Protein AF-A0A6J0YPK3-F1 (afdb_monomer_lite)

Secondary structure (DSSP, 8-state):
------------HHHHHHHHHHHHHHHHHHHHHHHHHHHHHHHHHHHHHHHHHHHHHHHHHT--HHHHHHHHHHH---SS--SS--HHHHHHHHHHHHHHHTS--SHHHHTS---------S-SHHHHHHHHHHHHHHHTT-----------------------------------------------------------------

Sequence (206 aa):
MGPEKSLSLKCKPQQLVGLISQFQVIALADAVEENQANLFQSFTRLKSATHLVILLIGLWQKLSADQIAILEAAFLPLQQDTQELGWEETVDAALSHLLKTCLSKSSKEQALNFSSQLDIPKDTSRLKKHITLLCDRLAKGGRLCISTDAAAPQTMVMPGGCATIPESDLEERSIEQDSSELFTNHKHLMMETPVPEVSPLQGVTE

Foldseek 3Di:
DDDDPPPPPPCDVVNVVVVVVVVVVVVVVVVVVVVQVVQQVVVVVQLVVQLVVLVVLCVVLVADPVQSVLSCCLQPVDPHADPQADRLLSNLLSLLCQCLPFQDPDPVSVPPPSDNDGDDDPDCPSVVVSVVVVSVSSVVVTDGDDPPDPPDDPPDDDDDDDDDDDDDDDDDDDDDDDDDDDDDDDDDDDDDDDDDDDDDDDDDDD

pLDDT: mean 70.37, std 23.93, range [27.31, 96.81]

Radius of gyration: 37.25 Å; chains: 1; bounding box: 52×62×149 Å

Structure (mmCIF, N/CA/C/O backbone):
data_AF-A0A6J0YPK3-F1
#
_entry.id   AF-A0A6J0YPK3-F1
#
loop_
_atom_site.group_PDB
_atom_site.id
_atom_site.type_symbol
_atom_site.label_atom_id
_atom_site.label_alt_id
_atom_site.label_comp_id
_atom_site.label_asym_id
_atom_site.label_entity_id
_atom_site.label_seq_id
_atom_site.pdbx_PDB_ins_code
_atom_site.Cartn_x
_atom_site.Cartn_y
_atom_site.Cartn_z
_atom_site.occupancy
_atom_site.B_iso_or_equiv
_atom_site.auth_seq_id
_atom_site.auth_comp_id
_atom_site.auth_asym_id
_atom_site.auth_atom_id
_atom_site.pdbx_PDB_model_num
ATOM 1 N N . MET A 1 1 ? 34.979 7.094 -71.037 1.00 40.56 1 MET A N 1
ATOM 2 C CA . MET A 1 1 ? 35.238 5.826 -70.323 1.00 40.56 1 MET A CA 1
ATOM 3 C C . MET A 1 1 ? 35.856 6.172 -68.968 1.00 40.56 1 MET A C 1
ATOM 5 O O . MET A 1 1 ? 37.071 6.233 -68.851 1.00 40.56 1 MET A O 1
ATOM 9 N N . GLY A 1 2 ? 35.038 6.574 -67.992 1.00 46.09 2 GLY A N 1
ATOM 10 C CA . GLY A 1 2 ? 35.512 6.938 -66.649 1.00 46.09 2 GLY A CA 1
ATOM 11 C C . GLY A 1 2 ? 35.402 5.724 -65.723 1.00 46.09 2 GLY A C 1
ATOM 12 O O . GLY A 1 2 ? 34.367 5.063 -65.777 1.00 46.09 2 GLY A O 1
ATOM 13 N N . PRO A 1 3 ? 36.429 5.384 -64.925 1.00 53.97 3 PRO A N 1
ATOM 14 C CA . PRO A 1 3 ? 36.376 4.213 -64.064 1.00 53.97 3 PRO A CA 1
ATOM 15 C C . PRO A 1 3 ? 35.468 4.488 -62.863 1.00 53.97 3 PRO A C 1
ATOM 17 O O . PRO A 1 3 ? 35.703 5.410 -62.077 1.00 53.97 3 PRO A O 1
ATOM 20 N N . GLU A 1 4 ? 34.431 3.667 -62.731 1.00 47.62 4 GLU A N 1
ATOM 21 C CA . GLU A 1 4 ? 33.582 3.608 -61.551 1.00 47.62 4 GLU A CA 1
ATOM 22 C C . GLU A 1 4 ? 34.438 3.242 -60.336 1.00 47.62 4 GLU A C 1
ATOM 24 O O . GLU A 1 4 ? 35.020 2.158 -60.242 1.00 47.62 4 GLU A O 1
ATOM 29 N N . LYS A 1 5 ? 34.553 4.179 -59.393 1.00 52.16 5 LYS A N 1
ATOM 30 C CA . LYS A 1 5 ? 35.163 3.921 -58.092 1.00 52.16 5 LYS A CA 1
ATOM 31 C C . LYS A 1 5 ? 34.206 3.026 -57.314 1.00 52.16 5 LYS A C 1
ATOM 33 O O . LYS A 1 5 ? 33.271 3.508 -56.685 1.00 52.16 5 LYS A O 1
ATOM 38 N N . SER A 1 6 ? 34.448 1.721 -57.387 1.00 51.91 6 SER A N 1
ATOM 39 C CA . SER A 1 6 ? 33.784 0.721 -56.557 1.00 51.91 6 SER A CA 1
ATOM 40 C C . SER A 1 6 ? 34.053 1.042 -55.081 1.00 51.91 6 SER A C 1
ATOM 42 O O . SER A 1 6 ? 35.143 0.804 -54.555 1.00 51.91 6 SER A O 1
ATOM 44 N N . LEU A 1 7 ? 33.070 1.667 -54.427 1.00 48.25 7 LEU A N 1
ATOM 45 C CA . LEU A 1 7 ? 33.028 1.905 -52.986 1.00 48.25 7 LEU A CA 1
ATOM 46 C C . LEU A 1 7 ? 32.874 0.551 -52.290 1.00 48.25 7 LEU A C 1
ATOM 48 O O . LEU A 1 7 ? 31.779 0.108 -51.957 1.00 48.25 7 LEU A O 1
ATOM 52 N N . SER A 1 8 ? 33.999 -0.132 -52.093 1.00 49.72 8 SER A N 1
ATOM 53 C CA . SER A 1 8 ? 34.070 -1.369 -51.324 1.00 49.72 8 SER A CA 1
ATOM 54 C C . SER A 1 8 ? 33.851 -1.053 -49.839 1.00 49.72 8 SER A C 1
ATOM 56 O O . SER A 1 8 ? 34.807 -0.947 -49.071 1.00 49.72 8 SER A O 1
ATOM 58 N N . LEU A 1 9 ? 32.586 -0.925 -49.426 1.00 53.50 9 LEU A N 1
ATOM 59 C CA . LEU A 1 9 ? 32.135 -0.934 -48.030 1.00 53.50 9 LEU A CA 1
ATOM 60 C C . LEU A 1 9 ? 32.414 -2.317 -47.420 1.00 53.50 9 LEU A C 1
ATOM 62 O O . LEU A 1 9 ? 31.544 -3.168 -47.269 1.00 53.50 9 LEU A O 1
ATOM 66 N N . LYS A 1 10 ? 33.684 -2.564 -47.095 1.00 58.00 10 LYS A N 1
ATOM 67 C CA . LYS A 1 10 ? 34.138 -3.757 -46.380 1.00 58.00 10 LYS A CA 1
ATOM 68 C C . LYS A 1 10 ? 33.808 -3.561 -44.900 1.00 58.00 10 LYS A C 1
ATOM 70 O O . LYS A 1 10 ? 34.661 -3.166 -44.108 1.00 58.00 10 LYS A O 1
ATOM 75 N N . CYS A 1 11 ? 32.544 -3.774 -44.537 1.00 59.03 11 CYS A N 1
ATOM 76 C CA . CYS A 1 11 ? 32.124 -3.783 -43.141 1.00 59.03 11 CYS A CA 1
ATOM 77 C C . CYS A 1 11 ? 32.862 -4.935 -42.440 1.00 59.03 11 CYS A C 1
ATOM 79 O O . CYS A 1 11 ? 32.643 -6.107 -42.752 1.00 59.03 11 CYS A O 1
ATOM 81 N N . LYS A 1 12 ? 33.820 -4.619 -41.558 1.00 74.00 12 LYS A N 1
ATOM 82 C CA . LYS A 1 12 ? 34.524 -5.648 -40.780 1.00 74.00 12 LYS A CA 1
ATOM 83 C C . LYS A 1 12 ? 33.489 -6.347 -39.886 1.00 74.00 12 LYS A C 1
ATOM 85 O O . LYS A 1 12 ? 32.698 -5.645 -39.262 1.00 74.00 12 LYS A O 1
ATOM 90 N N . PRO A 1 13 ? 33.517 -7.683 -39.735 1.00 72.75 13 PRO A N 1
ATOM 91 C CA . PRO A 1 13 ? 32.564 -8.406 -38.882 1.00 72.75 13 PRO A CA 1
ATOM 92 C C . PRO A 1 13 ? 32.529 -7.866 -37.439 1.00 72.75 13 PRO A C 1
ATOM 94 O O . PRO A 1 13 ? 31.482 -7.851 -36.807 1.00 72.75 13 PRO A O 1
ATOM 97 N N . GLN A 1 14 ? 33.644 -7.310 -36.957 1.00 66.81 14 GLN A N 1
ATOM 98 C CA . GLN A 1 14 ? 33.749 -6.618 -35.666 1.00 66.81 14 GLN A CA 1
ATOM 99 C C . GLN A 1 14 ? 32.883 -5.343 -35.579 1.00 66.81 14 GLN A C 1
ATOM 101 O O . GLN A 1 14 ? 32.331 -5.055 -34.522 1.00 66.81 14 GLN A O 1
ATOM 106 N N . GLN A 1 15 ? 32.724 -4.591 -36.676 1.00 71.38 15 GLN A N 1
ATOM 107 C CA . GLN A 1 15 ? 31.847 -3.414 -36.722 1.00 71.38 15 GLN A CA 1
ATOM 108 C C . GLN A 1 15 ? 30.368 -3.798 -36.782 1.00 71.38 15 GLN A C 1
ATOM 110 O O . GLN A 1 15 ? 29.547 -3.119 -36.173 1.00 71.38 15 GLN A O 1
ATOM 115 N N . LEU A 1 16 ? 30.035 -4.908 -37.448 1.00 76.25 16 LEU A N 1
ATOM 116 C CA . LEU A 1 16 ? 28.672 -5.436 -37.466 1.00 76.25 16 LEU A CA 1
ATOM 117 C C . LEU A 1 16 ? 28.241 -5.916 -36.070 1.00 76.25 16 LEU A C 1
ATOM 119 O O . LEU A 1 16 ? 27.155 -5.572 -35.621 1.00 76.25 16 LEU A O 1
ATOM 123 N N . VAL A 1 17 ? 29.114 -6.632 -35.350 1.00 77.25 17 VAL A N 1
ATOM 124 C CA . VAL A 1 17 ? 28.865 -7.042 -33.953 1.00 77.25 17 VAL A CA 1
ATOM 125 C C . VAL A 1 17 ? 28.727 -5.826 -33.030 1.00 77.25 17 VAL A C 1
ATOM 127 O O . VAL A 1 17 ? 27.838 -5.802 -32.184 1.00 77.25 17 VAL A O 1
ATOM 130 N N . GLY A 1 18 ? 29.554 -4.792 -33.219 1.00 80.25 18 GLY A N 1
ATOM 131 C CA . GLY A 1 18 ? 29.440 -3.535 -32.475 1.00 80.25 18 GLY A CA 1
ATOM 132 C C . GLY A 1 18 ? 28.111 -2.809 -32.714 1.00 80.25 18 GLY A C 1
ATOM 133 O O . GLY A 1 18 ? 27.485 -2.366 -31.758 1.00 80.25 18 GLY A O 1
ATOM 134 N N . LEU A 1 19 ? 27.650 -2.735 -33.966 1.00 80.94 19 LEU A N 1
ATOM 135 C CA . LEU A 1 19 ? 26.352 -2.149 -34.323 1.00 80.94 19 LEU A CA 1
ATOM 136 C C . LEU A 1 19 ? 25.180 -2.955 -33.753 1.00 80.94 19 LEU A C 1
ATOM 138 O O . LEU A 1 19 ? 24.277 -2.373 -33.162 1.00 80.94 19 LEU A O 1
ATOM 142 N N . ILE A 1 20 ? 25.207 -4.286 -33.873 1.00 83.31 20 ILE A N 1
ATOM 143 C CA . ILE A 1 20 ? 24.166 -5.161 -33.308 1.00 83.31 20 ILE A CA 1
ATOM 144 C C . ILE A 1 20 ? 24.089 -4.993 -31.783 1.00 83.31 20 ILE A C 1
ATOM 146 O O . ILE A 1 20 ? 22.994 -4.869 -31.241 1.00 83.31 20 ILE A O 1
ATOM 150 N N . SER A 1 21 ? 25.237 -4.928 -31.102 1.00 86.62 21 SER A N 1
ATOM 151 C CA . SER A 1 21 ? 25.300 -4.681 -29.656 1.00 86.62 21 SER A CA 1
ATOM 152 C C . SER A 1 21 ? 24.705 -3.318 -29.275 1.00 86.62 21 SER A C 1
ATOM 154 O O . SER A 1 21 ? 23.918 -3.231 -28.336 1.00 86.62 21 SER A O 1
ATOM 156 N N . GLN A 1 22 ? 24.982 -2.260 -30.045 1.00 88.38 22 GLN A N 1
ATOM 157 C CA . GLN A 1 22 ? 24.389 -0.937 -29.806 1.00 88.38 22 GLN A CA 1
ATOM 158 C C . GLN A 1 22 ? 22.863 -0.949 -29.933 1.00 88.38 22 GLN A C 1
ATOM 160 O O . GLN A 1 22 ? 22.182 -0.424 -29.056 1.00 88.38 22 GLN A O 1
ATOM 165 N N . PHE A 1 23 ? 22.313 -1.587 -30.971 1.00 93.12 23 PHE A N 1
ATOM 166 C CA . PHE A 1 23 ? 20.859 -1.700 -31.122 1.00 93.12 23 PHE A CA 1
ATOM 167 C C . PHE A 1 23 ? 20.210 -2.503 -29.987 1.00 93.12 23 PHE A C 1
ATOM 169 O O . PHE A 1 23 ? 19.115 -2.153 -29.560 1.00 93.12 23 PHE A O 1
ATOM 176 N N . GLN A 1 24 ? 20.879 -3.537 -29.464 1.00 92.00 24 GLN A N 1
ATOM 177 C CA . GLN A 1 24 ? 20.390 -4.282 -28.297 1.00 92.00 24 GLN A CA 1
ATOM 178 C C . GLN A 1 24 ? 20.350 -3.419 -27.033 1.00 92.00 24 GLN A C 1
ATOM 180 O O . GLN A 1 24 ? 19.377 -3.482 -26.286 1.00 92.00 24 GLN A O 1
ATOM 185 N N . VAL A 1 25 ? 21.380 -2.600 -26.801 1.00 93.31 25 VAL A N 1
ATOM 186 C CA . VAL A 1 25 ? 21.425 -1.684 -25.651 1.00 93.31 25 VAL A CA 1
ATOM 187 C C . VAL A 1 25 ? 20.348 -0.605 -25.761 1.00 93.31 25 VAL A C 1
ATOM 189 O O . VAL A 1 25 ? 19.687 -0.327 -24.767 1.00 93.31 25 VAL A O 1
ATOM 192 N N . ILE A 1 26 ? 20.130 -0.041 -26.954 1.00 94.12 26 ILE A N 1
ATOM 193 C CA . ILE A 1 26 ? 19.066 0.949 -27.193 1.00 94.12 26 ILE A CA 1
ATOM 194 C C . ILE A 1 26 ? 17.692 0.324 -26.938 1.00 94.12 26 ILE A C 1
ATOM 196 O O . ILE A 1 26 ? 16.926 0.850 -26.142 1.00 94.12 26 ILE A O 1
ATOM 200 N N . ALA A 1 27 ? 17.417 -0.843 -27.526 1.00 94.50 27 ALA A N 1
ATOM 201 C CA . ALA A 1 27 ? 16.141 -1.527 -27.330 1.00 94.50 27 ALA A CA 1
ATOM 202 C C . ALA A 1 27 ? 15.883 -1.877 -25.853 1.00 94.50 27 ALA A C 1
ATOM 204 O O . ALA A 1 27 ? 14.748 -1.814 -25.388 1.00 94.50 27 ALA A O 1
ATOM 205 N N . LEU A 1 28 ? 16.931 -2.236 -25.103 1.00 94.88 28 LEU A N 1
ATOM 206 C CA . LEU A 1 28 ? 16.818 -2.476 -23.667 1.00 94.88 28 LEU A CA 1
ATOM 207 C C . LEU A 1 28 ? 16.560 -1.179 -22.887 1.00 94.88 28 LEU A C 1
ATOM 209 O O . LEU A 1 28 ? 15.769 -1.199 -21.949 1.00 94.88 28 LEU A O 1
ATOM 213 N N . ALA A 1 29 ? 17.203 -0.072 -23.262 1.00 94.94 29 ALA A N 1
ATOM 214 C CA . ALA A 1 29 ? 16.980 1.229 -22.636 1.00 94.94 29 ALA A CA 1
ATOM 215 C C . ALA A 1 29 ? 15.532 1.704 -22.833 1.00 94.94 29 ALA A C 1
ATOM 217 O O . ALA A 1 29 ? 14.884 2.057 -21.849 1.00 94.94 29 ALA A O 1
ATOM 218 N N . ASP A 1 30 ? 15.004 1.602 -24.056 1.00 95.88 30 ASP A N 1
ATOM 219 C CA . ASP A 1 30 ? 13.610 1.940 -24.372 1.00 95.88 30 ASP A CA 1
ATOM 220 C C . ASP A 1 30 ? 12.634 1.071 -23.554 1.00 95.88 30 ASP A C 1
ATOM 222 O O . ASP A 1 30 ? 11.674 1.568 -22.964 1.00 95.88 30 ASP A O 1
ATOM 226 N N . ALA A 1 31 ? 12.912 -0.234 -23.447 1.00 95.69 31 ALA A N 1
ATOM 227 C CA . ALA A 1 31 ? 12.090 -1.153 -22.660 1.00 95.69 31 ALA A CA 1
ATOM 228 C C . ALA A 1 31 ? 12.114 -0.839 -21.152 1.00 95.69 31 ALA A C 1
ATOM 230 O O . ALA A 1 31 ? 11.102 -1.005 -20.467 1.00 95.69 31 ALA A O 1
ATOM 231 N N . VAL A 1 32 ? 13.256 -0.397 -20.612 1.00 93.69 32 VAL A N 1
ATOM 232 C CA . VAL A 1 32 ? 13.366 0.032 -19.208 1.00 93.69 32 VAL A CA 1
ATOM 233 C C . VAL A 1 32 ? 12.579 1.318 -18.975 1.00 93.69 32 VAL A C 1
ATOM 235 O O . VAL A 1 32 ? 11.866 1.405 -17.976 1.00 93.69 32 VAL A O 1
ATOM 238 N N . GLU A 1 33 ? 12.661 2.288 -19.886 1.00 94.19 33 GLU A N 1
ATOM 239 C CA . GLU A 1 33 ? 11.907 3.541 -19.792 1.00 94.19 33 GLU A CA 1
ATOM 240 C C . GLU A 1 33 ? 10.391 3.288 -19.820 1.00 94.19 33 GLU A C 1
ATOM 242 O O . GLU A 1 33 ? 9.661 3.776 -18.952 1.00 94.19 33 GLU A O 1
ATOM 247 N N . GLU A 1 34 ? 9.917 2.445 -20.741 1.00 95.62 34 GLU A N 1
ATOM 248 C CA . GLU A 1 34 ? 8.507 2.048 -20.801 1.00 95.62 34 GLU A CA 1
ATOM 249 C C . GLU A 1 34 ? 8.064 1.335 -19.513 1.00 95.62 34 GLU A C 1
ATOM 251 O O . GLU A 1 34 ? 6.987 1.609 -18.973 1.00 95.62 34 GLU A O 1
ATOM 256 N N . ASN A 1 35 ? 8.899 0.442 -18.971 1.00 93.50 35 ASN A N 1
ATOM 257 C CA . ASN A 1 35 ? 8.600 -0.246 -17.718 1.00 93.50 35 ASN A CA 1
ATOM 258 C C . ASN A 1 35 ? 8.495 0.736 -16.541 1.00 93.50 35 ASN A C 1
ATOM 260 O O . ASN A 1 35 ? 7.534 0.664 -15.775 1.00 93.50 35 ASN A O 1
ATOM 264 N N . GLN A 1 36 ? 9.421 1.691 -16.432 1.00 91.44 36 GLN A N 1
ATOM 265 C CA . GLN A 1 36 ? 9.386 2.718 -15.390 1.00 91.44 36 GLN A CA 1
ATOM 266 C C . GLN A 1 36 ? 8.128 3.589 -15.487 1.00 91.44 36 GLN A C 1
ATOM 268 O O . GLN A 1 36 ? 7.492 3.864 -14.466 1.00 91.44 36 GLN A O 1
ATOM 273 N N . ALA A 1 37 ? 7.717 3.970 -16.700 1.00 92.12 37 ALA A N 1
ATOM 274 C CA . ALA A 1 37 ? 6.478 4.713 -16.914 1.00 92.12 37 ALA A CA 1
ATOM 275 C C . ALA A 1 37 ? 5.241 3.906 -16.472 1.00 92.12 37 ALA A C 1
ATOM 277 O O . ALA A 1 37 ? 4.367 4.422 -15.766 1.00 92.12 37 ALA A O 1
ATOM 278 N N . ASN A 1 38 ? 5.192 2.617 -16.822 1.00 93.75 38 ASN A N 1
ATOM 279 C CA . ASN A 1 38 ? 4.119 1.707 -16.417 1.00 93.75 38 ASN A CA 1
ATOM 280 C C . ASN A 1 38 ? 4.079 1.486 -14.896 1.00 93.75 38 ASN A C 1
ATOM 282 O O . ASN A 1 38 ? 2.994 1.444 -14.302 1.00 93.75 38 ASN A O 1
ATOM 286 N N . LEU A 1 39 ? 5.244 1.383 -14.251 1.00 90.75 39 LEU A N 1
ATOM 287 C CA . LEU A 1 39 ? 5.369 1.266 -12.800 1.00 90.75 39 LEU A CA 1
ATOM 288 C C . LEU A 1 39 ? 4.831 2.526 -12.119 1.00 90.75 39 LEU A C 1
ATOM 290 O O . LEU A 1 39 ? 3.962 2.426 -11.255 1.00 90.75 39 LEU A O 1
ATOM 294 N N . PHE A 1 40 ? 5.242 3.715 -12.567 1.00 90.75 40 PHE A N 1
ATOM 295 C CA . PHE A 1 40 ? 4.753 4.986 -12.027 1.00 90.75 40 PHE A CA 1
ATOM 296 C C . PHE A 1 40 ? 3.228 5.137 -12.155 1.00 90.75 40 PHE A C 1
ATOM 298 O O . PHE A 1 40 ? 2.537 5.543 -11.210 1.00 90.75 40 PHE A O 1
ATOM 305 N N . GLN A 1 41 ? 2.670 4.762 -13.310 1.00 93.94 41 GLN A N 1
ATOM 306 C CA . GLN A 1 41 ? 1.224 4.776 -13.516 1.00 93.94 41 GLN A CA 1
ATOM 307 C C . GLN A 1 41 ? 0.511 3.798 -12.570 1.00 93.94 41 GLN A C 1
ATOM 309 O O . GLN A 1 41 ? -0.520 4.140 -11.981 1.00 93.94 41 GLN A O 1
ATOM 314 N N . SER A 1 42 ? 1.055 2.591 -12.410 1.00 93.44 42 SER A N 1
ATOM 315 C CA . SER A 1 42 ? 0.507 1.566 -11.516 1.00 93.44 42 SER A CA 1
ATOM 316 C C . SER A 1 42 ? 0.558 2.014 -10.057 1.00 93.44 42 SER A C 1
ATOM 318 O O . SER A 1 42 ? -0.440 1.901 -9.346 1.00 93.44 42 SER A O 1
ATOM 320 N N . PHE A 1 43 ? 1.663 2.626 -9.637 1.00 91.25 43 PHE A N 1
ATOM 321 C CA . PHE A 1 43 ? 1.847 3.177 -8.301 1.00 91.25 43 PHE A CA 1
ATOM 322 C C . PHE A 1 43 ? 0.850 4.307 -7.998 1.00 91.25 43 PHE A C 1
ATOM 324 O O . PHE A 1 43 ? 0.240 4.345 -6.931 1.00 91.25 43 PHE A O 1
ATOM 331 N N . THR A 1 44 ? 0.588 5.196 -8.960 1.00 92.31 44 THR A N 1
ATOM 332 C CA . THR A 1 44 ? -0.411 6.271 -8.800 1.00 92.31 44 THR A CA 1
ATOM 333 C C . THR A 1 44 ? -1.827 5.711 -8.600 1.00 92.31 44 THR A C 1
ATOM 335 O O . THR A 1 44 ? -2.602 6.197 -7.766 1.00 92.31 44 THR A O 1
ATOM 338 N N . ARG A 1 45 ? -2.170 4.641 -9.330 1.00 95.00 45 ARG A N 1
ATOM 339 C CA . ARG A 1 45 ? -3.443 3.924 -9.150 1.00 95.00 45 ARG A CA 1
ATOM 340 C C . ARG A 1 45 ? -3.502 3.234 -7.789 1.00 95.00 45 ARG A C 1
ATOM 342 O O . ARG A 1 45 ? -4.523 3.335 -7.111 1.00 95.00 45 ARG A O 1
ATOM 349 N N . LEU A 1 46 ? -2.411 2.588 -7.378 1.00 94.06 46 LEU A N 1
ATOM 350 C CA . LEU A 1 46 ? -2.284 1.945 -6.074 1.00 94.06 46 LEU A CA 1
ATOM 351 C C . LEU A 1 46 ? -2.478 2.952 -4.939 1.00 94.06 46 LEU A C 1
ATOM 353 O O . LEU A 1 46 ? -3.284 2.702 -4.051 1.00 94.06 46 LEU A O 1
ATOM 357 N N . LYS A 1 47 ? -1.838 4.123 -5.004 1.00 93.31 47 LYS A N 1
ATOM 358 C CA . LYS A 1 47 ? -2.043 5.205 -4.032 1.00 93.31 47 LYS A CA 1
ATOM 359 C C . LYS A 1 47 ? -3.501 5.600 -3.893 1.00 93.31 47 LYS A C 1
ATOM 361 O O . LYS A 1 47 ? -4.021 5.663 -2.783 1.00 93.31 47 LYS A O 1
ATOM 366 N N . SER A 1 48 ? -4.163 5.837 -5.020 1.00 95.19 48 SER A N 1
ATOM 367 C CA . SER A 1 48 ? -5.571 6.237 -5.040 1.00 95.19 48 SER A CA 1
ATOM 368 C C . SER A 1 48 ? -6.466 5.160 -4.416 1.00 95.19 48 SER A C 1
ATOM 370 O O . SER A 1 48 ? -7.342 5.465 -3.607 1.00 95.19 48 SER A O 1
ATOM 372 N N . ALA A 1 49 ? -6.207 3.887 -4.734 1.00 95.88 49 ALA A N 1
ATOM 373 C CA . ALA A 1 49 ? -6.905 2.757 -4.128 1.00 95.88 49 ALA A CA 1
ATOM 374 C C . ALA A 1 49 ? -6.644 2.663 -2.615 1.00 95.88 49 ALA A C 1
ATOM 376 O O . ALA A 1 49 ? -7.574 2.463 -1.838 1.00 95.88 49 ALA A O 1
ATOM 377 N N . THR A 1 50 ? -5.400 2.857 -2.184 1.00 95.19 50 THR A N 1
ATOM 378 C CA . THR A 1 50 ? -5.004 2.805 -0.774 1.00 95.19 50 THR A CA 1
ATOM 379 C C . THR A 1 50 ? -5.627 3.942 0.039 1.00 95.19 50 THR A C 1
ATOM 381 O O . THR A 1 50 ? -6.149 3.680 1.119 1.00 95.19 50 THR A O 1
ATOM 384 N N . HIS A 1 51 ? -5.685 5.170 -0.490 1.00 95.38 51 HIS A N 1
ATOM 385 C CA . HIS A 1 51 ? -6.435 6.271 0.132 1.00 95.38 51 HIS A CA 1
ATOM 386 C C . HIS A 1 51 ? -7.908 5.909 0.345 1.00 95.38 51 HIS A C 1
ATOM 388 O O . HIS A 1 51 ? -8.456 6.132 1.425 1.00 95.38 51 HIS A O 1
ATOM 394 N N . LEU A 1 52 ? -8.547 5.304 -0.663 1.00 96.81 52 LEU A N 1
ATOM 395 C CA . LEU A 1 52 ? -9.928 4.848 -0.538 1.00 96.81 52 LEU A CA 1
ATOM 396 C C . LEU A 1 52 ? -10.066 3.772 0.549 1.00 96.81 52 LEU A C 1
ATOM 398 O O . LEU A 1 52 ? -10.985 3.841 1.360 1.00 96.81 52 LEU A O 1
ATOM 402 N N . VAL A 1 53 ? -9.153 2.802 0.606 1.00 95.19 53 VAL A N 1
ATOM 403 C CA . VAL A 1 53 ? -9.158 1.754 1.640 1.00 95.19 53 VAL A CA 1
ATOM 404 C C . VAL A 1 53 ? -8.999 2.348 3.041 1.00 95.19 53 VAL A C 1
ATOM 406 O O . VAL A 1 53 ? -9.752 1.976 3.939 1.00 95.19 53 VAL A O 1
ATOM 409 N N . ILE A 1 54 ? -8.081 3.298 3.232 1.00 95.19 54 ILE A N 1
ATOM 410 C CA . ILE A 1 54 ? -7.887 4.004 4.507 1.00 95.19 54 ILE A CA 1
ATOM 411 C C . ILE A 1 54 ? -9.173 4.715 4.929 1.00 95.19 54 ILE A C 1
ATOM 413 O O . ILE A 1 54 ? -9.613 4.563 6.069 1.00 95.19 54 ILE A O 1
ATOM 417 N N . LEU A 1 55 ? -9.817 5.427 4.000 1.00 95.44 55 LEU A N 1
ATOM 418 C CA . LEU A 1 55 ? -11.080 6.110 4.260 1.00 95.44 55 LEU A CA 1
ATOM 419 C C . LEU A 1 55 ? -12.181 5.120 4.667 1.00 95.44 55 LEU A C 1
ATOM 421 O O . LEU A 1 55 ? -12.884 5.346 5.652 1.00 95.44 55 LEU A O 1
ATOM 425 N N . LEU A 1 56 ? -12.309 3.998 3.954 1.00 95.94 56 LEU A N 1
ATOM 426 C CA . LEU A 1 56 ? -13.287 2.955 4.273 1.00 95.94 56 LEU A CA 1
ATOM 427 C C . LEU A 1 56 ? -13.040 2.342 5.658 1.00 95.94 56 LEU A C 1
ATOM 429 O O . LEU A 1 56 ? -13.991 2.158 6.416 1.00 95.94 56 LEU A O 1
ATOM 433 N N . ILE A 1 57 ? -11.782 2.072 6.020 1.00 94.06 57 ILE A N 1
ATOM 434 C CA . ILE A 1 57 ? -11.415 1.582 7.358 1.00 94.06 57 ILE A CA 1
ATOM 435 C C . ILE A 1 57 ? -11.749 2.634 8.424 1.00 94.06 57 ILE A C 1
ATOM 437 O O . ILE A 1 57 ? -12.322 2.291 9.461 1.00 94.06 57 ILE A O 1
ATOM 441 N N . GLY A 1 58 ? -11.444 3.907 8.157 1.00 93.25 58 GLY A N 1
ATOM 442 C CA . GLY A 1 58 ? -11.747 5.029 9.043 1.00 93.25 58 GLY A CA 1
ATOM 443 C C . GLY A 1 58 ? -13.237 5.139 9.357 1.00 93.25 58 GLY A C 1
ATOM 444 O O . GLY A 1 58 ? -13.617 5.239 10.524 1.00 93.25 58 GLY A O 1
ATOM 445 N N . LEU A 1 59 ? -14.087 5.028 8.335 1.00 93.94 59 LEU A N 1
ATOM 446 C CA . LEU A 1 59 ? -15.544 5.042 8.488 1.00 93.94 59 LEU A CA 1
ATOM 447 C C . LEU A 1 59 ? -16.072 3.780 9.180 1.00 93.94 59 LEU A C 1
ATOM 449 O O . LEU A 1 59 ? -16.943 3.870 10.045 1.00 93.94 59 LEU A O 1
ATOM 453 N N . TRP A 1 60 ? -15.537 2.609 8.830 1.00 93.12 60 TRP A N 1
ATOM 454 C CA . TRP A 1 60 ? -15.959 1.328 9.395 1.00 93.12 60 TRP A CA 1
ATOM 455 C C . TRP A 1 60 ? -15.674 1.226 10.899 1.00 93.12 60 TRP A C 1
ATOM 457 O O . TRP A 1 60 ? -16.517 0.741 11.653 1.00 93.12 60 TRP A O 1
ATOM 467 N N . GLN A 1 61 ? -14.516 1.719 11.343 1.00 92.19 61 GLN A N 1
ATOM 468 C CA . GLN A 1 61 ? -14.071 1.639 12.740 1.00 92.19 61 GLN A CA 1
ATOM 469 C C . GLN A 1 61 ? -14.311 2.924 13.543 1.00 92.19 61 GLN A C 1
ATOM 471 O O . GLN A 1 61 ? -14.032 2.948 14.741 1.00 92.19 61 GLN A O 1
ATOM 476 N N . LYS A 1 62 ? -14.844 3.978 12.906 1.00 92.75 62 LYS A N 1
ATOM 477 C CA . LYS A 1 62 ? -15.015 5.322 13.486 1.00 92.75 62 LYS A CA 1
ATOM 478 C C . LYS A 1 62 ? -13.701 5.868 14.064 1.00 92.75 62 LYS A C 1
ATOM 480 O O . LYS A 1 62 ? -13.652 6.292 15.218 1.00 92.75 62 LYS A O 1
ATOM 485 N N . LEU A 1 63 ? -12.632 5.804 13.268 1.00 91.25 63 LEU A N 1
ATOM 486 C CA . LEU A 1 63 ? -11.305 6.280 13.668 1.00 91.25 63 LEU A CA 1
ATOM 487 C C . LEU A 1 63 ? -11.281 7.809 13.809 1.00 91.25 63 LEU A C 1
ATOM 489 O O . LEU A 1 63 ? -11.959 8.519 13.064 1.00 91.25 63 LEU A O 1
ATOM 493 N N . SER A 1 64 ? -10.484 8.314 14.754 1.00 92.50 64 SER A N 1
ATOM 494 C CA . SER A 1 64 ? -10.209 9.753 14.867 1.00 92.50 64 SER A CA 1
ATOM 495 C C . SER A 1 64 ? -9.258 10.228 13.764 1.00 92.50 64 SER A C 1
ATOM 497 O O . SER A 1 64 ? -8.578 9.420 13.129 1.00 92.50 64 SER A O 1
ATOM 499 N N . ALA A 1 65 ? -9.165 11.546 13.567 1.00 92.50 65 ALA A N 1
ATOM 500 C CA . ALA A 1 65 ? -8.227 12.141 12.613 1.00 92.50 65 ALA A CA 1
ATOM 501 C C . ALA A 1 65 ? -6.775 11.691 12.869 1.00 92.50 65 ALA A C 1
ATOM 503 O O . ALA A 1 65 ? -6.087 11.303 11.930 1.00 92.50 65 ALA A O 1
ATOM 504 N N . ASP A 1 66 ? -6.349 11.627 14.135 1.00 92.44 66 ASP A N 1
ATOM 505 C CA . ASP A 1 66 ? -5.001 11.169 14.504 1.00 92.44 66 ASP A CA 1
ATOM 506 C C . ASP A 1 66 ? -4.763 9.699 14.131 1.00 92.44 66 ASP A C 1
ATOM 508 O O . ASP A 1 66 ? -3.693 9.324 13.659 1.00 92.44 66 ASP A O 1
ATOM 512 N N . GLN A 1 67 ? -5.775 8.845 14.303 1.00 92.00 67 GLN A N 1
ATOM 513 C CA . GLN A 1 67 ? -5.685 7.429 13.940 1.00 92.00 67 GLN A CA 1
ATOM 514 C C . GLN A 1 67 ? -5.655 7.223 12.428 1.00 92.00 67 GLN A C 1
ATOM 516 O O . GLN A 1 67 ? -4.943 6.340 11.948 1.00 92.00 67 GLN A O 1
ATOM 521 N N . ILE A 1 68 ? -6.404 8.040 11.684 1.00 93.38 68 ILE A N 1
ATOM 522 C CA . ILE A 1 68 ? -6.339 8.067 10.222 1.00 93.38 68 ILE A CA 1
ATOM 523 C C . ILE A 1 68 ? -4.948 8.525 9.778 1.00 93.38 68 ILE A C 1
ATOM 525 O O . ILE A 1 68 ? -4.360 7.859 8.935 1.00 93.38 68 ILE A O 1
ATOM 529 N N . ALA A 1 69 ? -4.372 9.557 10.402 1.00 93.56 69 ALA A N 1
ATOM 530 C CA . ALA A 1 69 ? -3.021 10.027 10.091 1.00 93.56 69 ALA A CA 1
ATOM 531 C C . ALA A 1 69 ? -1.948 8.945 10.326 1.00 93.56 69 ALA A C 1
ATOM 533 O O . ALA A 1 69 ? -1.040 8.789 9.513 1.00 93.56 69 ALA A O 1
ATOM 534 N N . ILE A 1 70 ? -2.074 8.140 11.391 1.00 93.44 70 ILE A N 1
ATOM 535 C CA . ILE A 1 70 ? -1.195 6.978 11.623 1.00 93.44 70 ILE A CA 1
ATOM 536 C C . ILE A 1 70 ? -1.334 5.950 10.491 1.00 93.44 70 ILE A C 1
ATOM 538 O O . ILE A 1 70 ? -0.336 5.398 10.025 1.00 93.44 70 ILE A O 1
ATOM 542 N N . LEU A 1 71 ? -2.566 5.679 10.050 1.00 93.38 71 LEU A N 1
ATOM 543 C CA . LEU A 1 71 ? -2.831 4.729 8.972 1.00 93.38 71 LEU A CA 1
ATOM 544 C C . LEU A 1 71 ? -2.286 5.245 7.633 1.00 93.38 71 LEU A C 1
ATOM 546 O O . LEU A 1 71 ? -1.639 4.493 6.911 1.00 93.38 71 LEU A O 1
ATOM 550 N N . GLU A 1 72 ? -2.481 6.527 7.328 1.00 94.25 72 GLU A N 1
ATOM 551 C CA . GLU A 1 72 ? -1.918 7.182 6.145 1.00 94.25 72 GLU A CA 1
ATOM 552 C C . GLU A 1 72 ? -0.393 7.129 6.148 1.00 94.25 72 GLU A C 1
ATOM 554 O O . GLU A 1 72 ? 0.193 6.688 5.163 1.00 94.25 72 GLU A O 1
ATOM 559 N N . ALA A 1 73 ? 0.251 7.460 7.269 1.00 93.06 73 ALA A N 1
ATOM 560 C CA . ALA A 1 73 ? 1.703 7.373 7.396 1.00 93.06 73 ALA A CA 1
ATOM 561 C C . ALA A 1 73 ? 2.232 5.941 7.188 1.00 93.06 73 ALA A C 1
ATOM 563 O O . ALA A 1 73 ? 3.316 5.758 6.637 1.00 93.06 73 ALA A O 1
ATOM 564 N N . ALA A 1 74 ? 1.470 4.920 7.596 1.00 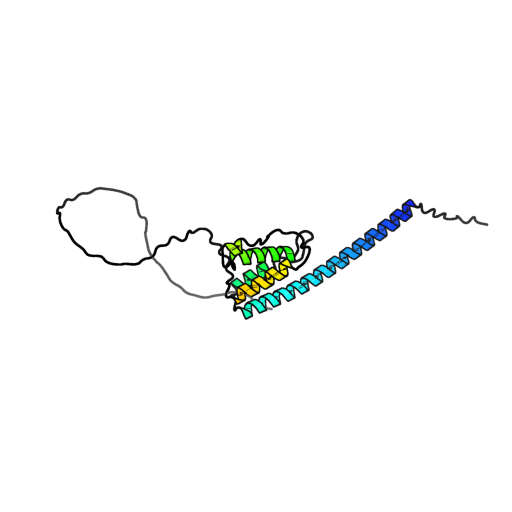93.44 74 ALA A N 1
ATOM 565 C CA . ALA A 1 74 ? 1.866 3.522 7.439 1.00 93.44 74 ALA A CA 1
ATOM 566 C C . ALA A 1 74 ? 1.633 2.965 6.026 1.00 93.44 74 ALA A C 1
ATOM 568 O O . ALA A 1 74 ? 2.426 2.154 5.559 1.00 93.44 74 ALA A O 1
ATOM 569 N N . PHE A 1 75 ? 0.554 3.365 5.351 1.00 92.81 75 PHE A N 1
ATOM 570 C CA . PHE A 1 75 ? 0.158 2.832 4.041 1.00 92.81 75 PHE A CA 1
ATOM 571 C C . PHE A 1 75 ? 0.626 3.681 2.853 1.00 92.81 75 PHE A C 1
ATOM 573 O O . PHE A 1 75 ? 0.648 3.192 1.721 1.00 92.81 75 PHE A O 1
ATOM 580 N N . LEU A 1 76 ? 0.981 4.946 3.076 1.00 91.50 76 LEU A N 1
ATOM 581 C CA . LEU A 1 76 ? 1.425 5.883 2.042 1.00 91.50 76 LEU A CA 1
ATOM 582 C C . LEU A 1 76 ? 2.768 6.550 2.409 1.00 91.50 76 LEU A C 1
ATOM 584 O O . LEU A 1 76 ? 2.873 7.775 2.360 1.00 91.50 76 LEU A O 1
ATOM 588 N N . PRO A 1 77 ? 3.815 5.774 2.751 1.00 84.69 77 PRO A N 1
ATOM 589 C CA . PRO A 1 77 ? 5.075 6.333 3.241 1.00 84.69 77 PRO A CA 1
ATOM 590 C C . PRO A 1 77 ? 5.920 7.011 2.150 1.00 84.69 77 PRO A C 1
ATOM 592 O O . PRO A 1 77 ? 6.745 7.869 2.450 1.00 84.69 77 PRO A O 1
ATOM 595 N N . LEU A 1 78 ? 5.743 6.620 0.883 1.00 81.62 78 LEU A N 1
ATOM 596 C CA . LEU A 1 78 ? 6.606 7.026 -0.227 1.00 81.62 78 LEU A CA 1
ATOM 597 C C . LEU A 1 78 ? 5.844 7.816 -1.287 1.00 81.62 78 LEU A C 1
ATOM 599 O O . LEU A 1 78 ? 4.665 7.561 -1.564 1.00 81.62 78 LEU A O 1
ATOM 603 N N . GLN A 1 79 ? 6.537 8.762 -1.932 1.00 78.25 79 GLN A N 1
ATOM 604 C CA . GLN A 1 79 ? 5.955 9.512 -3.044 1.00 78.25 79 GLN A CA 1
ATOM 605 C C . GLN A 1 79 ? 5.972 8.733 -4.365 1.00 78.25 79 GLN A C 1
ATOM 607 O O . GLN A 1 79 ? 5.026 8.883 -5.136 1.00 78.25 79 GLN A O 1
ATOM 612 N N . GLN A 1 80 ? 6.986 7.889 -4.562 1.00 77.94 80 GLN A N 1
ATOM 613 C CA . GLN A 1 80 ? 7.211 6.990 -5.695 1.00 77.94 80 GLN A CA 1
ATOM 614 C C . GLN A 1 80 ? 8.163 5.867 -5.241 1.00 77.94 80 GLN A C 1
ATOM 616 O O . GLN A 1 80 ? 8.943 6.086 -4.310 1.00 77.94 80 GLN A O 1
ATOM 621 N N . ASP A 1 81 ? 8.121 4.703 -5.893 1.00 83.56 81 ASP A N 1
ATOM 622 C CA . ASP A 1 81 ? 9.113 3.644 -5.682 1.00 83.56 81 ASP A CA 1
ATOM 623 C C . ASP A 1 81 ? 10.503 4.076 -6.164 1.00 83.56 81 ASP A C 1
ATOM 625 O O . ASP A 1 81 ? 10.664 4.693 -7.223 1.00 83.56 81 ASP A O 1
ATOM 629 N N . THR A 1 82 ? 11.517 3.738 -5.372 1.00 82.00 82 THR A N 1
ATOM 630 C CA . THR A 1 82 ? 12.927 3.910 -5.732 1.00 82.00 82 THR A CA 1
ATOM 631 C C . THR A 1 82 ? 13.527 2.566 -6.132 1.00 82.00 82 THR A C 1
ATOM 633 O O . THR A 1 82 ? 12.941 1.518 -5.882 1.00 82.00 82 THR A O 1
ATOM 636 N N . GLN A 1 83 ? 14.712 2.579 -6.744 1.00 77.94 83 GLN A N 1
ATOM 637 C CA . GLN A 1 83 ? 15.390 1.344 -7.153 1.00 77.94 83 GLN A CA 1
ATOM 638 C C . GLN A 1 83 ? 15.733 0.422 -5.966 1.00 77.94 83 GLN A C 1
ATOM 640 O O . GLN A 1 83 ? 15.779 -0.792 -6.136 1.00 77.94 83 GLN A O 1
ATOM 645 N N . GLU A 1 84 ? 15.964 0.999 -4.784 1.00 78.62 84 GLU A N 1
ATOM 646 C CA . GLU A 1 84 ? 16.410 0.276 -3.584 1.00 78.62 84 GLU A CA 1
ATOM 647 C C . GLU A 1 84 ? 15.276 0.002 -2.587 1.00 78.62 84 GLU A C 1
ATOM 649 O O . GLU A 1 84 ? 15.393 -0.893 -1.757 1.00 78.62 84 GLU A O 1
ATOM 654 N N . LEU A 1 85 ? 14.204 0.801 -2.629 1.00 81.75 85 LEU A N 1
ATOM 655 C CA . LEU A 1 85 ? 13.090 0.716 -1.689 1.00 81.75 85 LEU A CA 1
ATOM 656 C C . LEU A 1 85 ? 11.769 1.050 -2.384 1.00 81.75 85 LEU A C 1
ATOM 658 O O . LEU A 1 85 ? 11.598 2.147 -2.934 1.00 81.75 85 LEU A O 1
ATOM 662 N N . GLY A 1 86 ? 10.835 0.115 -2.306 1.00 87.56 86 GLY A N 1
ATOM 663 C CA . GLY A 1 86 ? 9.480 0.206 -2.812 1.00 87.56 86 GLY A CA 1
ATOM 664 C C . GLY A 1 86 ? 8.421 0.312 -1.716 1.00 87.56 86 GLY A C 1
ATOM 665 O O . GLY A 1 86 ? 8.666 0.279 -0.499 1.00 87.56 86 GLY A O 1
ATOM 666 N N . TRP A 1 87 ? 7.188 0.462 -2.182 1.00 91.38 87 TRP A N 1
ATOM 667 C CA . TRP A 1 87 ? 5.996 0.565 -1.358 1.00 91.38 87 TRP A CA 1
ATOM 668 C C . TRP A 1 87 ? 5.793 -0.654 -0.462 1.00 91.38 87 TRP A C 1
ATOM 670 O O . TRP A 1 87 ? 5.535 -0.500 0.732 1.00 91.38 87 TRP A O 1
ATOM 680 N N . GLU A 1 88 ? 5.922 -1.862 -1.010 1.00 91.44 88 GLU A N 1
ATOM 681 C CA . GLU A 1 88 ? 5.597 -3.095 -0.301 1.00 91.44 88 GLU A CA 1
ATOM 682 C C . GLU A 1 88 ? 6.454 -3.286 0.949 1.00 91.44 88 GLU A C 1
ATOM 684 O O . GLU A 1 88 ? 5.920 -3.636 1.999 1.00 91.44 88 GLU A O 1
ATOM 689 N N . GLU A 1 89 ? 7.761 -3.042 0.858 1.00 89.38 89 GLU A N 1
ATOM 690 C CA . GLU A 1 89 ? 8.696 -3.226 1.975 1.00 89.38 89 GLU A CA 1
ATOM 691 C C . GLU A 1 89 ? 8.414 -2.230 3.090 1.00 89.38 89 GLU A C 1
AT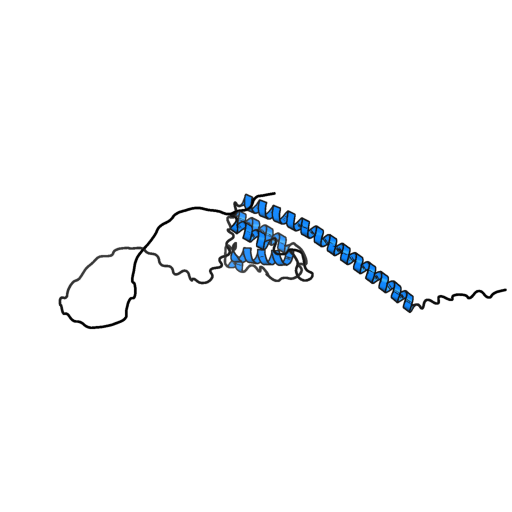OM 693 O O . GLU A 1 89 ? 8.346 -2.592 4.267 1.00 89.38 89 GLU A O 1
ATOM 698 N N . THR A 1 90 ? 8.209 -0.972 2.703 1.00 90.31 90 THR A N 1
ATOM 699 C CA . THR A 1 90 ? 8.011 0.127 3.643 1.00 90.31 90 THR A CA 1
ATOM 700 C C . THR A 1 90 ? 6.682 -0.024 4.376 1.00 90.31 90 THR A C 1
ATOM 702 O O . THR A 1 90 ? 6.633 0.084 5.604 1.00 90.31 90 THR A O 1
ATOM 705 N N . VAL A 1 91 ? 5.608 -0.348 3.648 1.00 92.12 91 VAL A N 1
ATOM 706 C CA . VAL A 1 91 ? 4.294 -0.602 4.247 1.00 92.12 91 VAL A CA 1
ATOM 707 C C . VAL A 1 91 ? 4.327 -1.865 5.099 1.00 92.12 91 VAL A C 1
ATOM 709 O O . VAL A 1 91 ? 3.798 -1.862 6.208 1.00 92.12 91 VAL A O 1
ATOM 712 N N . ASP A 1 92 ? 4.971 -2.942 4.649 1.00 90.12 92 ASP A N 1
ATOM 713 C CA . ASP A 1 92 ? 5.041 -4.175 5.432 1.00 90.12 92 ASP A CA 1
ATOM 714 C C . ASP A 1 92 ? 5.803 -3.987 6.754 1.00 90.12 92 ASP A C 1
ATOM 716 O O . ASP A 1 92 ? 5.361 -4.484 7.796 1.00 90.12 92 ASP A O 1
ATOM 720 N N . ALA A 1 93 ? 6.895 -3.217 6.743 1.00 89.69 93 ALA A N 1
ATOM 721 C CA . ALA A 1 93 ? 7.637 -2.856 7.946 1.00 89.69 93 ALA A CA 1
ATOM 722 C C . ALA A 1 93 ? 6.809 -1.960 8.884 1.00 89.69 93 ALA A C 1
ATOM 724 O O . ALA A 1 93 ? 6.757 -2.219 10.092 1.00 89.69 93 ALA A O 1
ATOM 725 N N . ALA A 1 94 ? 6.109 -0.956 8.345 1.00 91.38 94 ALA A N 1
ATOM 726 C CA . ALA A 1 94 ? 5.230 -0.083 9.123 1.00 91.38 94 ALA A CA 1
ATOM 727 C C . ALA A 1 94 ? 4.065 -0.864 9.757 1.00 91.38 94 ALA A C 1
ATOM 729 O O . ALA A 1 94 ? 3.789 -0.718 10.950 1.00 91.38 94 ALA A O 1
ATOM 730 N N . LEU A 1 95 ? 3.423 -1.760 9.002 1.00 91.31 95 LEU A N 1
ATOM 731 C CA . LEU A 1 95 ? 2.351 -2.623 9.500 1.00 91.31 95 LEU A CA 1
ATOM 732 C C . LEU A 1 95 ? 2.849 -3.608 10.552 1.00 91.31 95 LEU A C 1
ATOM 734 O O . LEU A 1 95 ? 2.197 -3.781 11.579 1.00 91.31 95 LEU A O 1
ATOM 738 N N . SER A 1 96 ? 4.012 -4.215 10.330 1.00 89.94 96 SER A N 1
ATOM 739 C CA . SER A 1 96 ? 4.683 -5.070 11.310 1.00 89.94 96 SER A CA 1
ATOM 740 C C . SER A 1 96 ? 4.905 -4.330 12.630 1.00 89.94 96 SER A C 1
ATOM 742 O O . SER A 1 96 ? 4.596 -4.855 13.704 1.00 89.94 96 SER A O 1
ATOM 744 N N . HIS A 1 97 ? 5.368 -3.080 12.559 1.00 89.69 97 HIS A N 1
ATOM 745 C CA . HIS A 1 97 ? 5.553 -2.235 13.731 1.00 89.69 97 HIS A CA 1
ATOM 746 C C . HIS A 1 97 ? 4.221 -1.908 14.423 1.00 89.69 97 HIS A C 1
ATOM 748 O O . HIS A 1 97 ? 4.106 -2.102 15.634 1.00 89.69 97 HIS A O 1
ATOM 754 N N . LEU A 1 98 ? 3.190 -1.487 13.680 1.00 90.62 98 LEU A N 1
ATOM 755 C CA . LEU A 1 98 ? 1.863 -1.185 14.236 1.00 90.62 98 LEU A CA 1
ATOM 756 C C . LEU A 1 98 ? 1.206 -2.408 14.885 1.00 90.62 98 LEU A C 1
ATOM 758 O O . LEU A 1 98 ? 0.644 -2.317 15.977 1.00 90.62 98 LEU A O 1
ATOM 762 N N . LEU A 1 99 ? 1.300 -3.574 14.248 1.00 89.56 99 LEU A N 1
ATOM 763 C CA . LEU A 1 99 ? 0.779 -4.826 14.789 1.00 89.56 99 LEU A CA 1
ATOM 764 C C . LEU A 1 99 ? 1.483 -5.207 16.092 1.00 89.56 99 LEU A C 1
ATOM 766 O O . LEU A 1 99 ? 0.827 -5.644 17.036 1.00 89.56 99 LEU A O 1
ATOM 770 N N . LYS A 1 100 ? 2.802 -5.002 16.167 1.00 87.69 100 LYS A N 1
ATOM 771 C CA . LYS A 1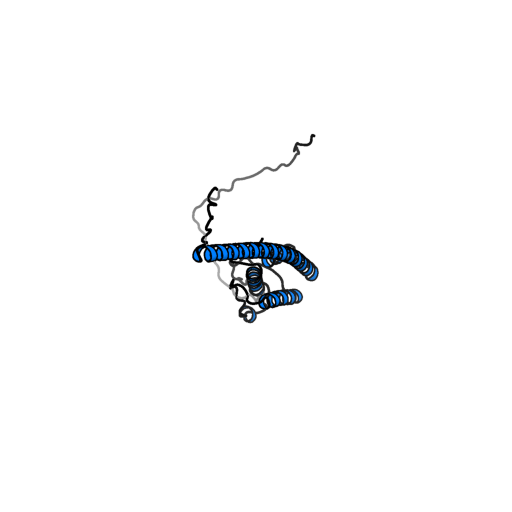 100 ? 3.604 -5.329 17.348 1.00 87.69 100 LYS A CA 1
ATOM 772 C C . LYS A 1 100 ? 3.380 -4.360 18.511 1.00 87.69 100 LYS A C 1
ATOM 774 O O . LYS A 1 100 ? 3.313 -4.807 19.655 1.00 87.69 100 LYS A O 1
ATOM 779 N N . THR A 1 101 ? 3.268 -3.064 18.225 1.00 85.94 101 THR A N 1
ATOM 780 C CA . THR A 1 101 ? 3.277 -1.995 19.240 1.00 85.94 101 THR A CA 1
ATOM 781 C C . THR A 1 101 ? 1.889 -1.481 19.612 1.00 85.94 101 THR A C 1
ATOM 783 O O . THR A 1 101 ? 1.644 -1.228 20.786 1.00 85.94 101 THR A O 1
ATOM 786 N N . CYS A 1 102 ? 0.961 -1.381 18.657 1.00 85.31 102 CYS A N 1
ATOM 787 C CA . CYS A 1 102 ? -0.368 -0.807 18.890 1.00 85.31 102 CYS A CA 1
ATOM 788 C C . CYS A 1 102 ? -1.469 -1.868 19.042 1.00 85.31 102 CYS A C 1
ATOM 790 O O . CYS A 1 102 ? -2.460 -1.634 19.728 1.00 85.31 102 CYS A O 1
ATOM 792 N N . LEU A 1 103 ? -1.337 -3.029 18.387 1.00 83.56 103 LEU A N 1
ATOM 793 C CA . LEU A 1 103 ? -2.446 -3.990 18.235 1.00 83.56 103 LEU A CA 1
ATOM 794 C C . LEU A 1 103 ? -2.161 -5.399 18.778 1.00 83.56 103 LEU A C 1
ATOM 796 O O . LEU A 1 103 ? -3.005 -6.296 18.643 1.00 83.56 103 LEU A O 1
ATOM 800 N N . SER A 1 104 ? -1.000 -5.602 19.399 1.00 79.50 104 SER A N 1
ATOM 801 C CA . SER A 1 104 ? -0.633 -6.883 19.996 1.00 79.50 104 SER A CA 1
ATOM 802 C C . SER A 1 104 ? -1.418 -7.124 21.282 1.00 79.50 104 SER A C 1
ATOM 804 O O . SER A 1 104 ? -1.468 -6.265 22.161 1.00 79.50 104 SER A O 1
ATOM 806 N N . LYS A 1 105 ? -2.037 -8.304 21.409 1.00 68.50 105 LYS A N 1
ATOM 807 C CA . LYS A 1 105 ? -2.866 -8.654 22.578 1.00 68.50 105 LYS A CA 1
ATOM 808 C C . LYS A 1 105 ? -2.094 -9.406 23.664 1.00 68.50 105 LYS A C 1
ATOM 810 O O . LYS A 1 105 ? -2.645 -9.671 24.728 1.00 68.50 105 LYS A O 1
ATOM 815 N N . SER A 1 106 ? -0.852 -9.813 23.394 1.00 62.09 106 SER A N 1
ATOM 816 C CA . SER A 1 106 ? -0.043 -10.626 24.306 1.00 62.09 106 SER A CA 1
ATOM 817 C C . SER A 1 106 ? 1.440 -10.575 23.939 1.00 62.09 106 SER A C 1
ATOM 819 O O . SER A 1 106 ? 1.794 -10.515 22.763 1.00 62.09 106 SER A O 1
ATOM 821 N N . SER A 1 107 ? 2.321 -10.725 24.933 1.00 58.28 107 SER A N 1
ATOM 822 C CA . SER A 1 107 ? 3.766 -10.918 24.723 1.00 58.28 107 SER A CA 1
ATOM 823 C C . SER A 1 107 ? 4.074 -12.078 23.751 1.00 58.28 107 SER A C 1
ATOM 825 O O . SER A 1 107 ? 4.998 -11.981 22.947 1.00 58.28 107 SER A O 1
ATOM 827 N N . LYS A 1 108 ? 3.229 -13.124 23.706 1.00 58.84 108 LYS A N 1
ATOM 828 C CA . LYS A 1 108 ? 3.359 -14.238 22.745 1.00 58.84 108 LYS A CA 1
ATOM 829 C C . LYS A 1 108 ? 3.090 -13.826 21.288 1.00 58.84 108 LYS A C 1
ATOM 831 O O . LYS A 1 108 ? 3.674 -14.407 20.382 1.00 58.84 108 LYS A O 1
ATOM 836 N N . GLU A 1 109 ? 2.239 -12.826 21.054 1.00 61.88 109 GLU A N 1
ATOM 837 C CA . GLU A 1 109 ? 2.022 -12.246 19.719 1.00 61.88 109 GLU A CA 1
ATOM 838 C C . GLU A 1 109 ? 3.128 -11.265 19.333 1.00 61.88 109 GLU A C 1
ATOM 840 O O . GLU A 1 109 ? 3.468 -11.178 18.161 1.00 61.88 109 GLU A O 1
ATOM 845 N N . GLN A 1 110 ? 3.746 -10.574 20.299 1.00 61.41 110 GLN A N 1
ATOM 846 C CA . GLN A 1 110 ? 4.947 -9.768 20.032 1.00 61.41 110 GLN A CA 1
ATOM 847 C C . GLN A 1 110 ? 6.160 -10.629 19.642 1.00 61.41 110 GLN A C 1
ATOM 849 O O . GLN A 1 110 ? 7.071 -10.128 18.983 1.00 61.41 110 GLN A O 1
ATOM 854 N N . ALA A 1 111 ? 6.155 -11.906 20.046 1.00 54.81 111 ALA A N 1
ATOM 855 C CA . ALA A 1 111 ? 7.126 -12.925 19.655 1.00 54.81 111 ALA A CA 1
ATOM 856 C C . ALA A 1 111 ? 6.812 -13.594 18.302 1.00 54.81 111 ALA A C 1
ATOM 858 O O . ALA A 1 111 ? 7.605 -14.411 17.834 1.00 54.81 111 ALA A O 1
ATOM 859 N N . LEU A 1 112 ? 5.682 -13.270 17.653 1.00 61.88 112 LEU A N 1
ATOM 860 C CA . LEU A 1 112 ? 5.523 -13.594 16.236 1.00 61.88 112 LEU A CA 1
ATOM 861 C C . LEU A 1 112 ? 6.598 -12.820 15.470 1.00 61.88 112 LEU A C 1
ATOM 863 O O . LEU A 1 112 ? 6.769 -11.618 15.675 1.00 61.88 112 LEU A O 1
ATOM 867 N N . ASN A 1 113 ? 7.333 -13.522 14.608 1.00 62.28 113 ASN A N 1
ATOM 868 C CA . ASN A 1 113 ? 8.413 -12.956 13.804 1.00 62.28 113 ASN A CA 1
ATOM 869 C C . ASN A 1 113 ? 7.848 -12.025 12.719 1.00 62.28 113 ASN A C 1
ATOM 871 O O . ASN A 1 113 ? 7.819 -12.366 11.538 1.00 62.28 113 ASN A O 1
ATOM 875 N N . PHE A 1 114 ? 7.396 -10.844 13.127 1.00 67.12 114 PHE A N 1
ATOM 876 C CA . PHE A 1 114 ? 7.208 -9.704 12.247 1.00 67.12 114 PHE A CA 1
ATOM 877 C C . PHE A 1 114 ? 8.604 -9.184 11.897 1.00 67.12 114 PHE A C 1
ATOM 879 O O . PHE A 1 114 ? 9.215 -8.442 12.667 1.00 67.12 114 PHE A O 1
ATOM 886 N N . SER A 1 115 ? 9.164 -9.682 10.794 1.00 64.19 115 SER A N 1
ATOM 887 C CA . SER A 1 115 ? 10.440 -9.186 10.283 1.00 64.19 115 SER A CA 1
ATOM 888 C C . SER A 1 115 ? 10.237 -7.780 9.728 1.00 64.19 115 SER A C 1
ATOM 890 O O . SER A 1 115 ? 9.453 -7.593 8.802 1.00 64.19 115 SER A O 1
ATOM 892 N N . SER A 1 116 ? 10.962 -6.809 10.277 1.00 66.81 116 SER A N 1
ATOM 893 C CA . SER A 1 116 ? 11.050 -5.441 9.748 1.00 66.81 116 SER A CA 1
ATOM 894 C C . SER A 1 116 ? 12.166 -5.292 8.707 1.00 66.81 116 SER A C 1
ATOM 896 O O . SER A 1 116 ? 12.607 -4.178 8.443 1.00 66.81 116 SER A O 1
ATOM 898 N N . GLN A 1 117 ? 12.673 -6.403 8.160 1.00 71.12 117 GLN A N 1
ATOM 899 C CA . GLN A 1 117 ? 13.715 -6.367 7.141 1.00 71.12 117 GLN A CA 1
ATOM 900 C C . GLN A 1 117 ? 13.141 -5.824 5.827 1.00 71.12 117 GLN A C 1
ATOM 902 O O . GLN A 1 117 ? 12.113 -6.310 5.341 1.00 71.12 117 GLN A O 1
ATOM 907 N N . LEU A 1 118 ? 13.814 -4.805 5.295 1.00 75.25 118 LEU A N 1
ATOM 908 C CA . LEU A 1 118 ? 13.499 -4.138 4.038 1.00 75.25 118 LEU A CA 1
ATOM 909 C C . LEU A 1 118 ? 14.236 -4.868 2.907 1.00 75.25 118 LEU A C 1
ATOM 911 O O . LEU A 1 118 ? 15.314 -4.447 2.504 1.00 75.25 118 LEU A O 1
ATOM 915 N N . ASP A 1 119 ? 13.687 -5.998 2.460 1.00 74.50 119 ASP A N 1
ATOM 916 C CA . ASP A 1 119 ? 14.157 -6.690 1.254 1.00 74.50 119 ASP A CA 1
ATOM 917 C C . ASP A 1 119 ? 13.012 -6.836 0.254 1.00 74.50 119 ASP A C 1
ATOM 919 O O . ASP A 1 119 ? 11.879 -7.122 0.666 1.00 74.50 119 ASP A O 1
ATOM 923 N N . ILE A 1 120 ? 13.350 -6.809 -1.041 1.00 75.31 120 ILE A N 1
ATOM 924 C CA . ILE A 1 120 ? 12.400 -7.018 -2.138 1.00 75.31 120 ILE A CA 1
ATOM 925 C C . ILE A 1 120 ? 11.625 -8.324 -1.910 1.00 75.31 120 ILE A C 1
ATOM 927 O O . ILE A 1 120 ? 12.209 -9.420 -1.947 1.00 75.31 120 ILE A O 1
ATOM 931 N N . PRO A 1 121 ? 10.300 -8.253 -1.671 1.00 76.25 121 PRO A N 1
ATOM 932 C CA . PRO A 1 121 ? 9.504 -9.430 -1.392 1.00 76.25 121 PRO A CA 1
ATOM 933 C C . PRO A 1 121 ? 9.417 -10.319 -2.630 1.00 76.25 121 PRO A C 1
ATOM 935 O O . PRO A 1 121 ? 9.111 -9.863 -3.729 1.00 76.25 121 PRO A O 1
ATOM 938 N N . LYS A 1 122 ? 9.603 -11.630 -2.447 1.00 79.56 122 LYS A N 1
ATOM 939 C CA . LYS A 1 122 ? 9.380 -12.615 -3.524 1.00 79.56 122 LYS A CA 1
ATOM 940 C C . LYS A 1 122 ? 7.912 -12.690 -3.948 1.00 79.56 122 LYS A C 1
ATOM 942 O O . LYS A 1 122 ? 7.613 -13.080 -5.072 1.00 79.56 122 LYS A O 1
ATOM 947 N N . ASP A 1 123 ? 7.004 -12.372 -3.028 1.00 82.38 123 ASP A N 1
ATOM 948 C CA . ASP A 1 123 ? 5.569 -12.333 -3.254 1.00 82.38 123 ASP A CA 1
ATOM 949 C C . ASP A 1 123 ? 4.880 -11.318 -2.326 1.00 82.38 123 ASP A C 1
ATOM 951 O O . ASP A 1 123 ? 5.421 -10.885 -1.309 1.00 82.38 123 ASP A O 1
ATOM 955 N N . THR A 1 124 ? 3.635 -10.973 -2.661 1.00 87.50 124 THR A N 1
ATOM 956 C CA . THR A 1 124 ? 2.789 -10.065 -1.863 1.00 87.50 124 THR A CA 1
ATOM 957 C C . THR A 1 124 ? 2.014 -10.782 -0.752 1.00 87.50 124 THR A C 1
ATOM 959 O O . THR A 1 124 ? 1.134 -10.190 -0.123 1.00 87.50 124 THR A O 1
ATOM 962 N N . SER A 1 125 ? 2.272 -12.072 -0.504 1.00 88.38 125 SER A N 1
ATOM 963 C CA . SER A 1 125 ? 1.462 -12.877 0.416 1.00 88.38 125 SER A CA 1
ATOM 964 C C . SER A 1 125 ? 1.633 -12.433 1.867 1.00 88.38 125 SER A C 1
ATOM 966 O O . SER A 1 125 ? 0.655 -12.414 2.617 1.00 88.38 125 SER A O 1
ATOM 968 N N . ARG A 1 126 ? 2.853 -12.037 2.257 1.00 86.94 126 ARG A N 1
ATOM 969 C CA . ARG A 1 126 ? 3.161 -11.520 3.599 1.00 86.94 126 ARG A CA 1
ATOM 970 C C . ARG A 1 126 ? 2.414 -10.217 3.868 1.00 86.94 126 ARG A C 1
ATOM 972 O O . ARG A 1 126 ? 1.627 -10.161 4.811 1.00 86.94 126 ARG A O 1
ATOM 979 N N . LEU A 1 127 ? 2.555 -9.246 2.968 1.00 90.06 127 LEU A N 1
ATOM 980 C CA . LEU A 1 127 ? 1.886 -7.953 3.071 1.00 90.06 127 LEU A CA 1
ATOM 981 C C . LEU A 1 127 ? 0.360 -8.109 3.151 1.00 90.06 127 LEU A C 1
ATOM 983 O O . LEU A 1 127 ? -0.278 -7.565 4.049 1.00 90.06 127 LEU A O 1
ATOM 987 N N . LYS A 1 128 ? -0.239 -8.941 2.287 1.00 92.12 128 LYS A N 1
ATOM 988 C CA . LYS A 1 128 ? -1.685 -9.231 2.329 1.00 92.12 128 LYS A CA 1
ATOM 989 C C . LYS A 1 128 ? -2.129 -9.815 3.672 1.00 92.12 128 LYS A C 1
ATOM 991 O O . LYS A 1 128 ? -3.179 -9.427 4.188 1.00 92.12 128 LYS A O 1
ATOM 996 N N . LYS A 1 129 ? -1.339 -10.724 4.259 1.00 92.31 129 LYS A N 1
ATOM 997 C CA . LYS A 1 129 ? -1.615 -11.282 5.593 1.00 92.31 129 LYS A CA 1
ATOM 998 C C . LYS A 1 129 ? -1.554 -10.201 6.668 1.00 92.31 129 LYS A C 1
ATOM 1000 O O . LYS A 1 129 ? -2.451 -10.157 7.502 1.00 92.31 129 LYS A O 1
ATOM 1005 N N . HIS A 1 130 ? -0.552 -9.323 6.639 1.00 91.75 130 HIS A N 1
ATOM 1006 C CA . HIS A 1 130 ? -0.430 -8.227 7.602 1.00 91.75 130 HIS A CA 1
ATOM 1007 C C . HIS A 1 130 ? -1.574 -7.212 7.477 1.00 91.75 130 HIS A C 1
ATOM 1009 O O . HIS A 1 130 ? -2.159 -6.847 8.494 1.00 91.75 130 HIS A O 1
ATOM 1015 N N . ILE A 1 131 ? -1.975 -6.840 6.257 1.00 93.69 131 ILE A N 1
ATOM 1016 C CA . ILE A 1 131 ? -3.138 -5.968 6.011 1.00 93.69 131 ILE A CA 1
ATOM 1017 C C . ILE A 1 131 ? -4.428 -6.613 6.537 1.00 93.69 131 ILE A C 1
ATOM 1019 O O . ILE A 1 131 ? -5.210 -5.968 7.237 1.00 93.69 131 ILE A O 1
ATOM 1023 N N . THR A 1 132 ? -4.645 -7.898 6.241 1.00 93.62 132 THR A N 1
ATOM 1024 C CA . THR A 1 132 ? -5.828 -8.636 6.719 1.00 93.62 132 THR A CA 1
ATOM 1025 C C . THR A 1 132 ? -5.843 -8.699 8.245 1.00 93.62 132 THR A C 1
ATOM 1027 O O . THR A 1 132 ? -6.850 -8.391 8.877 1.00 93.62 132 THR A O 1
ATOM 1030 N N . LEU A 1 133 ? -4.699 -9.023 8.854 1.00 92.75 133 LEU A N 1
ATOM 1031 C CA . LEU A 1 133 ? -4.554 -9.095 10.302 1.00 92.75 133 LEU A CA 1
ATOM 1032 C C . LEU A 1 133 ? -4.790 -7.733 10.967 1.00 92.75 133 LEU A C 1
ATOM 1034 O O . LEU A 1 133 ? -5.440 -7.681 12.008 1.00 92.75 133 LEU A O 1
ATOM 1038 N N . LEU A 1 134 ? -4.306 -6.639 10.375 1.00 92.88 134 LEU A N 1
ATOM 1039 C CA . LEU A 1 134 ? -4.577 -5.281 10.843 1.00 92.88 134 LEU A CA 1
ATOM 1040 C C . LEU A 1 134 ? -6.087 -5.022 10.894 1.00 92.88 134 LEU A C 1
ATOM 1042 O O . LEU A 1 134 ? -6.610 -4.646 11.945 1.00 92.88 134 LEU A O 1
ATOM 1046 N N . CYS A 1 135 ? -6.792 -5.293 9.793 1.00 93.25 135 CYS A N 1
ATOM 1047 C CA . CYS A 1 135 ? -8.242 -5.121 9.708 1.00 93.25 135 CYS A CA 1
ATOM 1048 C C . CYS A 1 135 ? -8.979 -5.979 10.748 1.00 93.25 135 CYS A C 1
ATOM 1050 O O . CYS A 1 135 ? -9.849 -5.473 11.455 1.00 93.25 135 CYS A O 1
ATOM 1052 N N . ASP A 1 136 ? -8.582 -7.243 10.919 1.00 92.62 136 ASP A N 1
ATOM 1053 C CA . ASP A 1 136 ? -9.157 -8.149 11.921 1.00 92.62 136 ASP A CA 1
ATOM 1054 C C . ASP A 1 136 ? -8.953 -7.652 13.357 1.00 92.62 136 ASP A C 1
ATOM 1056 O O . ASP A 1 136 ? -9.813 -7.834 14.225 1.00 92.62 136 ASP A O 1
ATOM 1060 N N . ARG A 1 137 ? -7.790 -7.065 13.654 1.00 91.31 137 ARG A N 1
ATOM 1061 C CA . ARG A 1 137 ? -7.477 -6.540 14.990 1.00 91.31 137 ARG A CA 1
ATOM 1062 C C . ARG A 1 137 ? -8.260 -5.270 15.277 1.00 91.31 137 ARG A C 1
ATOM 1064 O O . ARG A 1 137 ? -8.779 -5.143 16.386 1.00 91.31 137 ARG A O 1
ATOM 1071 N N . LEU A 1 138 ? -8.402 -4.395 14.285 1.00 91.19 138 LEU A N 1
ATOM 1072 C CA . LEU A 1 138 ? -9.248 -3.209 14.378 1.00 91.19 138 LEU A CA 1
ATOM 1073 C C . LEU A 1 138 ? -10.719 -3.598 14.588 1.00 91.19 138 LEU A C 1
ATOM 1075 O O . LEU A 1 138 ? -11.330 -3.122 15.539 1.00 91.19 138 LEU A O 1
ATOM 1079 N N . ALA A 1 139 ? -11.235 -4.572 13.828 1.00 90.31 139 ALA A N 1
ATOM 1080 C CA . ALA A 1 139 ? -12.597 -5.100 13.983 1.00 90.31 139 ALA A CA 1
ATOM 1081 C C . ALA A 1 139 ? -12.897 -5.634 15.385 1.00 90.31 139 ALA A C 1
ATOM 1083 O O . ALA A 1 139 ? -14.020 -5.544 15.874 1.00 90.31 139 ALA A O 1
ATOM 1084 N N . LYS A 1 140 ? -11.879 -6.187 16.049 1.00 91.75 140 LYS A N 1
ATOM 1085 C CA . LYS A 1 140 ? -11.968 -6.706 17.419 1.00 91.75 140 LYS A CA 1
ATOM 1086 C C . LYS A 1 140 ? -11.771 -5.620 18.486 1.00 91.75 140 LYS A C 1
ATOM 1088 O O . LYS A 1 140 ? -11.547 -5.967 19.643 1.00 91.75 140 LYS A O 1
ATOM 1093 N N . GLY A 1 141 ? -11.816 -4.341 18.114 1.00 85.50 141 GLY A N 1
ATOM 1094 C CA . GLY A 1 141 ? -11.708 -3.208 19.032 1.00 85.50 141 GLY A CA 1
ATOM 1095 C C . GLY A 1 141 ? -10.284 -2.713 19.290 1.00 85.50 141 GLY A C 1
ATOM 1096 O O . GLY A 1 141 ? -10.075 -1.987 20.258 1.00 85.50 141 GLY A O 1
ATOM 1097 N N . GLY A 1 142 ? -9.307 -3.078 18.453 1.00 86.00 142 GLY A N 1
ATOM 1098 C CA . GLY A 1 142 ? -7.957 -2.512 18.518 1.00 86.00 142 GLY A CA 1
ATOM 1099 C C . GLY A 1 142 ? -7.958 -0.983 18.388 1.00 86.00 142 GLY A C 1
ATOM 1100 O O . GLY A 1 142 ? -8.864 -0.395 17.792 1.00 86.00 142 GLY A O 1
ATOM 1101 N N . ARG A 1 143 ? -6.956 -0.322 18.972 1.00 86.00 143 ARG A N 1
ATOM 1102 C CA . ARG A 1 143 ? -6.773 1.133 18.894 1.00 86.00 143 ARG A CA 1
ATOM 1103 C C . ARG A 1 143 ? -5.378 1.437 18.373 1.00 86.00 143 ARG A C 1
ATOM 1105 O O . ARG A 1 143 ? -4.418 0.780 18.759 1.00 86.00 143 ARG A O 1
ATOM 1112 N N . LEU A 1 144 ? -5.283 2.419 17.486 1.00 88.12 144 LEU A N 1
ATOM 1113 C CA . LEU A 1 144 ? -4.007 2.909 16.979 1.00 88.12 144 LEU A CA 1
ATOM 1114 C C . LEU A 1 144 ? -3.564 4.059 17.879 1.00 88.12 144 LEU A C 1
ATOM 1116 O O . LEU A 1 144 ? -4.219 5.098 17.909 1.00 88.12 144 LEU A O 1
ATOM 1120 N N . CYS A 1 145 ? -2.488 3.848 18.631 1.00 82.00 145 CYS A N 1
ATOM 1121 C CA . CYS A 1 145 ? -1.872 4.858 19.482 1.00 82.00 145 CYS A CA 1
ATOM 1122 C C . CYS A 1 145 ? -0.355 4.702 19.375 1.00 82.00 145 CYS A C 1
ATOM 1124 O O . CYS A 1 145 ? 0.171 3.632 19.686 1.00 82.00 145 CYS A O 1
ATOM 1126 N N . ILE A 1 146 ? 0.347 5.753 18.952 1.00 74.31 146 ILE A N 1
ATOM 1127 C CA . ILE A 1 146 ? 1.810 5.805 19.000 1.00 74.31 146 ILE A CA 1
ATOM 1128 C C . ILE A 1 146 ? 2.171 6.533 20.296 1.00 74.31 146 ILE A C 1
ATOM 1130 O O . ILE A 1 146 ? 2.195 7.760 20.340 1.00 74.31 146 ILE A O 1
ATOM 1134 N N . SER A 1 147 ? 2.383 5.792 21.384 1.00 59.78 147 SER A N 1
ATOM 1135 C CA . SER A 1 147 ? 2.912 6.388 22.614 1.00 59.78 147 SER A CA 1
ATOM 1136 C C . SER A 1 147 ? 4.361 6.801 22.372 1.00 59.78 147 SER A C 1
ATOM 1138 O O . SER A 1 147 ? 5.258 5.966 22.411 1.00 59.78 147 SER A O 1
ATOM 1140 N N . THR A 1 148 ? 4.595 8.092 22.135 1.00 47.94 148 THR A N 1
ATOM 1141 C CA . THR A 1 148 ? 5.946 8.678 22.142 1.00 47.94 148 THR A CA 1
ATOM 1142 C C . THR A 1 148 ? 6.437 9.022 23.554 1.00 47.94 148 THR A C 1
ATOM 1144 O O . THR A 1 148 ? 7.434 9.720 23.698 1.00 47.94 148 THR A O 1
ATOM 1147 N N . ASP A 1 149 ? 5.756 8.543 24.597 1.00 38.00 149 ASP A N 1
ATOM 1148 C CA . ASP A 1 149 ? 6.192 8.690 25.983 1.00 38.00 149 ASP A CA 1
ATOM 1149 C C . ASP A 1 149 ? 6.700 7.346 26.511 1.00 38.00 149 ASP A C 1
ATOM 1151 O O . ASP A 1 149 ? 5.982 6.551 27.117 1.00 38.00 149 ASP A O 1
ATOM 1155 N N . ALA A 1 150 ? 7.958 7.062 26.192 1.00 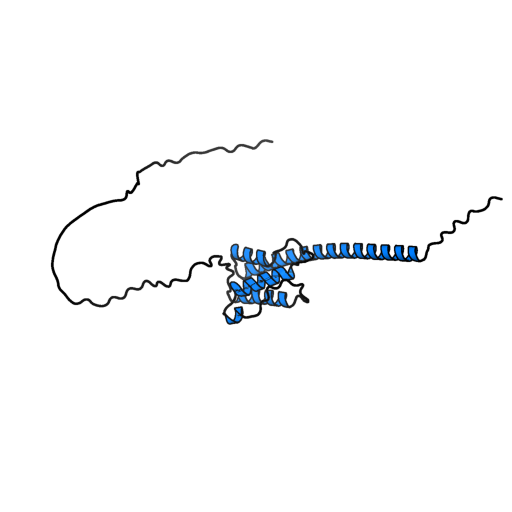44.38 150 ALA A N 1
ATOM 1156 C CA . ALA A 1 150 ? 8.736 6.007 26.817 1.00 44.38 150 ALA A CA 1
ATOM 1157 C C . ALA A 1 150 ? 9.702 6.636 27.831 1.00 44.38 150 ALA A C 1
ATOM 1159 O O . ALA A 1 150 ? 10.913 6.513 27.678 1.00 44.38 150 ALA A O 1
ATOM 1160 N N . ALA A 1 151 ? 9.182 7.326 28.854 1.00 43.06 151 ALA A N 1
ATOM 1161 C CA . ALA A 1 151 ? 9.942 7.653 30.062 1.00 43.06 151 ALA A CA 1
ATOM 1162 C C . ALA A 1 151 ? 9.051 7.955 31.284 1.00 43.06 151 ALA A C 1
ATOM 1164 O O . ALA A 1 151 ? 9.232 8.967 31.953 1.00 43.06 151 ALA A O 1
ATOM 1165 N N . ALA A 1 152 ? 8.151 7.044 31.659 1.00 34.09 152 ALA A N 1
ATOM 1166 C CA . ALA A 1 152 ? 7.729 6.946 33.057 1.00 34.09 152 ALA A CA 1
ATOM 1167 C C . ALA A 1 152 ? 7.340 5.499 33.407 1.00 34.09 152 ALA A C 1
ATOM 1169 O O . ALA A 1 152 ? 6.374 4.975 32.845 1.00 34.09 152 ALA A O 1
ATOM 1170 N N . PRO A 1 153 ? 8.055 4.816 34.324 1.00 41.88 153 PRO A N 1
ATOM 1171 C CA . PRO A 1 153 ? 7.517 3.612 34.937 1.00 41.88 153 PRO A CA 1
ATOM 1172 C C . PRO A 1 153 ? 6.224 3.987 35.665 1.00 41.88 153 PRO A C 1
ATOM 1174 O O . PRO A 1 153 ? 6.153 5.008 36.349 1.00 41.88 153 PRO A O 1
ATOM 1177 N N . GLN A 1 154 ? 5.192 3.164 35.497 1.00 38.59 154 GLN A N 1
ATOM 1178 C CA . GLN A 1 154 ? 3.926 3.299 36.207 1.00 38.59 154 GLN A CA 1
ATOM 1179 C C . GLN A 1 154 ? 4.176 3.133 37.714 1.00 38.59 154 GLN A C 1
ATOM 1181 O O . GLN A 1 154 ? 4.149 2.021 38.240 1.00 38.59 154 GLN A O 1
ATOM 1186 N N . THR A 1 155 ? 4.444 4.234 38.417 1.00 35.19 155 THR A N 1
ATOM 1187 C CA . THR A 1 155 ? 4.408 4.274 39.878 1.00 35.19 155 THR A CA 1
ATOM 1188 C C . THR A 1 155 ? 2.951 4.153 40.295 1.00 35.19 155 THR A C 1
ATOM 1190 O O . THR A 1 155 ? 2.164 5.094 40.214 1.00 35.19 155 THR A O 1
ATOM 1193 N N . MET A 1 156 ? 2.590 2.949 40.715 1.00 43.59 156 MET A N 1
ATOM 1194 C CA . MET A 1 156 ? 1.338 2.640 41.380 1.00 43.59 156 MET A CA 1
ATOM 1195 C C . MET A 1 156 ? 1.271 3.427 42.698 1.00 43.59 156 MET A C 1
ATOM 1197 O O . MET A 1 156 ? 1.968 3.096 43.651 1.00 43.59 156 MET A O 1
ATOM 1201 N N . VAL A 1 157 ? 0.433 4.464 42.765 1.00 38.09 157 VAL A N 1
ATOM 1202 C CA . VAL A 1 157 ? -0.022 5.041 44.038 1.00 38.09 157 VAL A CA 1
ATOM 1203 C C . VAL A 1 157 ? -1.541 5.004 44.033 1.00 38.09 157 VAL A C 1
ATOM 1205 O O . VAL A 1 157 ? -2.197 5.793 43.360 1.00 38.09 157 VAL A O 1
ATOM 1208 N N . MET A 1 158 ? -2.098 4.049 44.772 1.00 52.06 158 MET A N 1
ATOM 1209 C CA . MET A 1 158 ? -3.513 4.053 45.123 1.00 52.06 158 MET A CA 1
ATOM 1210 C C . MET A 1 158 ? -3.702 4.899 46.389 1.00 52.06 158 MET A C 1
ATOM 1212 O O . MET A 1 158 ? -3.063 4.601 47.399 1.00 52.06 158 MET A O 1
ATOM 1216 N N . PRO A 1 159 ? -4.588 5.910 46.385 1.00 44.28 159 PRO A N 1
ATOM 1217 C CA . PRO A 1 159 ? -5.056 6.565 47.595 1.00 44.28 159 PRO A CA 1
ATOM 1218 C C . PRO A 1 159 ? -6.300 5.823 48.102 1.00 44.28 159 PRO A C 1
ATOM 1220 O O . PRO A 1 159 ? -7.333 5.788 47.437 1.00 44.28 159 PRO A O 1
ATOM 1223 N N . GLY A 1 160 ? -6.205 5.200 49.273 1.00 40.38 160 GLY A N 1
ATOM 1224 C CA . GLY A 1 160 ? -7.320 4.469 49.871 1.00 40.38 160 GLY A CA 1
ATOM 1225 C C . GLY A 1 160 ? -7.190 4.430 51.382 1.00 40.38 160 GLY A C 1
ATOM 1226 O O . GLY A 1 160 ? -6.425 3.635 51.919 1.00 40.38 160 GLY A O 1
ATOM 1227 N N . GLY A 1 161 ? -7.924 5.316 52.055 1.00 42.41 161 GLY A N 1
ATOM 1228 C CA . GLY A 1 161 ? -8.048 5.321 53.504 1.00 42.41 161 GLY A CA 1
ATOM 1229 C C . GLY A 1 161 ? -8.789 4.086 54.011 1.00 42.41 161 GLY A C 1
ATOM 1230 O O . GLY A 1 161 ? -9.828 3.704 53.479 1.00 42.41 161 GLY A O 1
ATOM 1231 N N . CYS A 1 162 ? -8.269 3.506 55.085 1.00 38.50 162 CYS A N 1
ATOM 1232 C CA . CYS A 1 162 ? -9.030 2.685 56.011 1.00 38.50 162 CYS A CA 1
ATOM 1233 C C . CYS A 1 162 ? -8.483 2.968 57.411 1.00 38.50 162 CYS A C 1
ATOM 1235 O O . CYS A 1 162 ? -7.286 2.843 57.655 1.00 38.50 162 CYS A O 1
ATOM 1237 N N . ALA A 1 163 ? -9.361 3.427 58.296 1.00 40.62 163 ALA A N 1
ATOM 1238 C CA . ALA A 1 163 ? -9.054 3.712 59.686 1.00 40.62 163 ALA A CA 1
ATOM 1239 C C . ALA A 1 163 ? -8.840 2.415 60.478 1.00 40.62 163 ALA A C 1
ATOM 1241 O O . ALA A 1 163 ? -9.595 1.460 60.301 1.00 40.62 163 ALA A O 1
ATOM 1242 N N . THR A 1 164 ? -7.898 2.435 61.422 1.00 39.16 164 THR A N 1
ATOM 1243 C CA . THR A 1 164 ? -7.858 1.505 62.560 1.00 39.16 164 THR A CA 1
ATOM 1244 C C . THR A 1 164 ? -7.344 2.226 63.808 1.00 39.16 164 THR A C 1
ATOM 1246 O O . THR A 1 164 ? -6.170 2.559 63.883 1.00 39.16 164 THR A O 1
ATOM 1249 N N . ILE A 1 165 ? -8.299 2.479 64.713 1.00 47.12 165 ILE A N 1
ATOM 1250 C CA . ILE A 1 165 ? -8.300 2.445 66.192 1.00 47.12 165 ILE A CA 1
ATOM 1251 C C . ILE A 1 165 ? -7.111 3.092 66.955 1.00 47.12 165 ILE A C 1
ATOM 1253 O O . ILE A 1 165 ? -5.974 2.657 66.793 1.00 47.12 165 ILE A O 1
ATOM 1257 N N . PRO A 1 166 ? -7.381 4.063 67.858 1.00 48.69 166 PRO A N 1
ATOM 1258 C CA . PRO A 1 166 ? -6.394 4.684 68.747 1.00 48.69 166 PRO A CA 1
ATOM 1259 C C . PRO A 1 166 ? -6.254 3.910 70.064 1.00 48.69 166 PRO A C 1
ATOM 1261 O O . PRO A 1 166 ? -7.278 3.462 70.556 1.00 48.69 166 PRO A O 1
ATOM 1264 N N . GLU A 1 167 ? -5.053 3.836 70.656 1.00 34.66 167 GLU A N 1
ATOM 1265 C CA . GLU A 1 167 ? -4.830 3.830 72.119 1.00 34.66 167 GLU A CA 1
ATOM 1266 C C . GLU A 1 167 ? -3.356 4.123 72.488 1.00 34.66 167 GLU A C 1
ATOM 1268 O O . GLU A 1 167 ? -2.428 3.686 71.808 1.00 34.66 167 GLU A O 1
ATOM 1273 N N . SER A 1 168 ? -3.211 4.799 73.637 1.00 38.03 168 SER A N 1
ATOM 1274 C CA . SER A 1 168 ? -2.062 4.889 74.557 1.00 38.03 168 SER A CA 1
ATOM 1275 C C . SER A 1 168 ? -1.050 6.052 74.441 1.00 38.03 168 SER A C 1
ATOM 1277 O O . SER A 1 168 ? 0.020 5.932 73.855 1.00 38.03 168 SER A O 1
ATOM 1279 N N . ASP A 1 169 ? -1.433 7.179 75.056 1.00 34.25 169 ASP A N 1
ATOM 1280 C CA . ASP A 1 169 ? -0.882 7.765 76.298 1.00 34.25 169 ASP A CA 1
ATOM 1281 C C . ASP A 1 169 ? 0.620 8.088 76.503 1.00 34.25 169 ASP A C 1
ATOM 1283 O O . ASP A 1 169 ? 1.482 7.217 76.485 1.00 34.25 169 ASP A O 1
ATOM 1287 N N . LEU A 1 170 ? 0.813 9.351 76.940 1.00 34.38 170 LEU A N 1
ATOM 1288 C CA . LEU A 1 170 ? 1.843 9.908 77.844 1.00 34.38 170 LEU A CA 1
ATOM 1289 C C . LEU A 1 170 ? 3.260 10.152 77.274 1.00 34.38 170 LEU A C 1
ATOM 1291 O O . LEU A 1 170 ? 4.048 9.234 77.109 1.00 34.38 170 LEU A O 1
ATOM 1295 N N . GLU A 1 171 ? 3.649 11.418 77.073 1.00 38.19 171 GLU A N 1
ATOM 1296 C CA . GLU A 1 171 ? 4.267 12.247 78.124 1.00 38.19 171 GLU A CA 1
ATOM 1297 C C . GLU A 1 171 ? 4.468 13.714 77.685 1.00 38.19 171 GLU A C 1
ATOM 1299 O O . GLU A 1 171 ? 4.569 14.076 76.515 1.00 38.19 171 GLU A O 1
ATOM 1304 N N . GLU A 1 172 ? 4.449 14.547 78.716 1.00 31.11 172 GLU A N 1
ATOM 1305 C CA . GLU A 1 172 ? 4.557 15.996 78.815 1.00 31.11 172 GLU A CA 1
ATOM 1306 C C . GLU A 1 172 ? 5.978 16.512 78.510 1.00 31.11 172 GLU A C 1
ATOM 1308 O O . GLU A 1 172 ? 6.954 15.863 78.877 1.00 31.11 172 GLU A O 1
ATOM 1313 N N . ARG A 1 173 ? 6.085 17.737 77.963 1.00 30.14 173 ARG A N 1
ATOM 1314 C CA . ARG A 1 173 ? 6.905 18.856 78.499 1.00 30.14 173 ARG A CA 1
ATOM 1315 C C . ARG A 1 173 ? 7.608 19.712 77.433 1.00 30.14 173 ARG A C 1
ATOM 1317 O O . ARG A 1 173 ? 8.333 19.245 76.566 1.00 30.14 173 ARG A O 1
ATOM 1324 N N . SER A 1 174 ? 7.372 21.008 77.605 1.00 31.42 174 SER A N 1
ATOM 1325 C CA . SER A 1 174 ? 7.958 22.219 77.028 1.00 31.42 174 SER A CA 1
ATOM 1326 C C . SER A 1 174 ? 9.486 22.236 76.847 1.00 31.42 174 SER A C 1
ATOM 1328 O O . SER A 1 174 ? 10.195 21.680 77.680 1.00 31.42 174 SER A O 1
ATOM 1330 N N . ILE A 1 175 ? 9.988 23.022 75.880 1.00 30.27 175 ILE A N 1
ATOM 1331 C CA . ILE A 1 175 ? 10.804 24.253 76.070 1.00 30.27 175 ILE A CA 1
ATOM 1332 C C . ILE A 1 175 ? 11.332 24.777 74.711 1.00 30.27 175 ILE A C 1
ATOM 1334 O O . ILE A 1 175 ? 11.455 24.046 73.735 1.00 30.27 175 ILE A O 1
ATOM 1338 N N . GLU A 1 176 ? 11.532 26.091 74.705 1.00 30.88 176 GLU A N 1
ATOM 1339 C CA . GLU A 1 176 ? 11.803 27.094 73.673 1.00 30.88 176 GLU A CA 1
ATOM 1340 C C . GLU A 1 176 ? 13.180 27.045 72.957 1.00 30.88 176 GLU A C 1
ATOM 1342 O O . GLU A 1 176 ? 14.063 26.275 73.322 1.00 30.88 176 GLU A O 1
ATOM 1347 N N . GLN A 1 177 ? 13.340 28.027 72.045 1.00 33.59 177 GLN A N 1
ATOM 1348 C CA . GLN A 1 177 ? 14.559 28.686 71.515 1.00 33.59 177 GLN A CA 1
ATOM 1349 C C . GLN A 1 177 ? 15.200 28.076 70.257 1.00 33.59 177 GLN A C 1
ATOM 1351 O O . GLN A 1 177 ? 15.582 26.916 70.229 1.00 33.59 177 GLN A O 1
ATOM 1356 N N . ASP A 1 178 ? 15.157 28.751 69.101 1.00 27.31 178 ASP A N 1
ATOM 1357 C CA . ASP A 1 178 ? 15.783 30.027 68.668 1.00 27.31 178 ASP A CA 1
ATOM 1358 C C . ASP A 1 178 ? 17.112 29.771 67.938 1.00 27.31 178 ASP A C 1
ATOM 1360 O O . ASP A 1 178 ? 18.064 29.257 68.520 1.00 27.31 178 ASP A O 1
ATOM 1364 N N . SER A 1 179 ? 17.143 30.105 66.642 1.00 35.88 179 SER A N 1
ATOM 1365 C CA . SER A 1 179 ? 18.106 31.023 66.004 1.00 35.88 179 SER A CA 1
ATOM 1366 C C . SER A 1 179 ? 18.428 30.691 64.533 1.00 35.88 179 SER A C 1
ATOM 1368 O O . SER A 1 179 ? 18.943 29.635 64.182 1.00 35.88 179 SER A O 1
ATOM 1370 N N . SER A 1 180 ? 18.128 31.701 63.710 1.00 30.19 180 SER A N 1
ATOM 1371 C CA . SER A 1 180 ? 18.943 32.275 62.631 1.00 30.19 180 SER A CA 1
ATOM 1372 C C . SER A 1 180 ? 19.194 31.568 61.287 1.00 30.19 180 SER A C 1
ATOM 1374 O O . SER A 1 180 ? 19.988 30.645 61.174 1.00 30.19 180 SER A O 1
ATOM 1376 N N . GLU A 1 181 ? 18.647 32.252 60.262 1.00 34.78 181 GLU A N 1
ATOM 1377 C CA . GLU A 1 181 ? 19.306 32.687 59.008 1.00 34.78 181 GLU A CA 1
ATOM 1378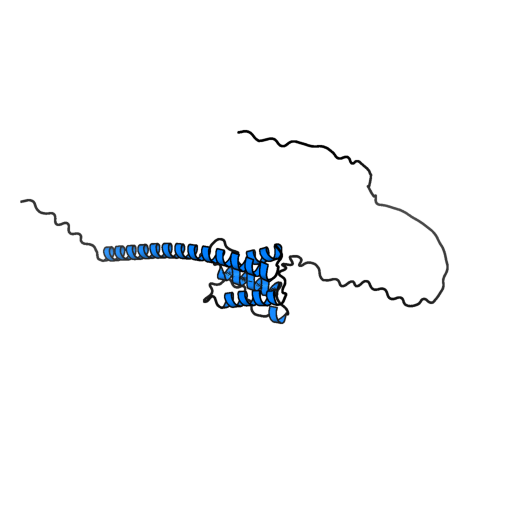 C C . GLU A 1 181 ? 19.622 31.609 57.948 1.00 34.78 181 GLU A C 1
ATOM 1380 O O . GLU A 1 181 ? 20.047 30.508 58.247 1.00 34.78 181 GLU A O 1
ATOM 1385 N N . LEU A 1 182 ? 19.481 31.802 56.636 1.00 35.62 182 LEU A N 1
ATOM 1386 C CA . LEU A 1 182 ? 19.165 32.917 55.743 1.00 35.62 182 LEU A CA 1
ATOM 1387 C C . LEU A 1 182 ? 18.834 32.254 54.381 1.00 35.62 182 LEU A C 1
ATOM 1389 O O . LEU A 1 182 ? 19.322 31.162 54.123 1.00 35.62 182 LEU A O 1
ATOM 1393 N N . PHE A 1 183 ? 18.039 32.899 53.522 1.00 33.31 183 PHE A N 1
ATOM 1394 C CA . PHE A 1 183 ? 18.206 33.021 52.052 1.00 33.31 183 PHE A CA 1
ATOM 1395 C C . PHE A 1 183 ? 16.862 33.368 51.377 1.00 33.31 183 PHE A C 1
ATOM 1397 O O . PHE A 1 183 ? 16.105 32.535 50.888 1.00 33.31 183 PHE A O 1
ATOM 1404 N N . THR A 1 184 ? 16.574 34.669 51.449 1.00 35.03 184 THR A N 1
ATOM 1405 C CA . THR A 1 184 ? 16.082 35.564 50.384 1.00 35.03 184 THR A CA 1
ATOM 1406 C C . THR A 1 184 ? 15.103 35.020 49.330 1.00 35.03 184 THR A C 1
ATOM 1408 O O . THR A 1 184 ? 15.477 34.556 48.258 1.00 35.03 184 THR A O 1
ATOM 1411 N N . ASN A 1 185 ? 13.814 35.265 49.587 1.00 33.25 185 ASN A N 1
ATOM 1412 C CA . ASN A 1 185 ? 12.780 35.430 48.565 1.00 33.25 185 ASN A CA 1
ATOM 1413 C C . ASN A 1 185 ? 12.883 36.829 47.923 1.00 33.25 185 ASN A C 1
ATOM 1415 O O . ASN A 1 185 ? 12.952 37.840 48.625 1.00 33.25 185 ASN A O 1
ATOM 1419 N N . HIS A 1 186 ? 12.802 36.905 46.595 1.00 37.66 186 HIS A N 1
A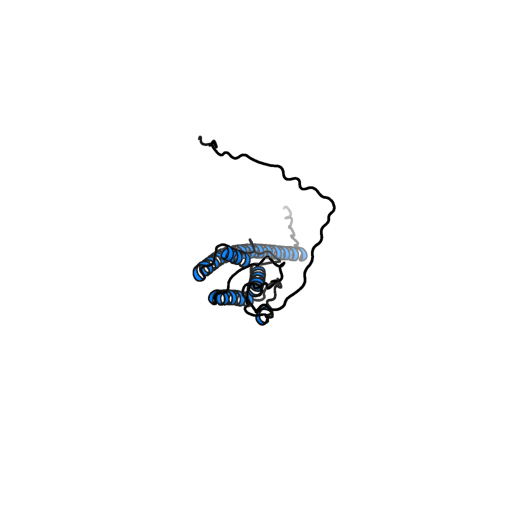TOM 1420 C CA . HIS A 1 186 ? 12.441 38.131 45.882 1.00 37.66 186 HIS A CA 1
ATOM 1421 C C . HIS A 1 186 ? 11.173 37.875 45.066 1.00 37.66 186 HIS A C 1
ATOM 1423 O O . HIS A 1 186 ? 11.210 37.353 43.956 1.00 37.66 186 HIS A O 1
ATOM 1429 N N . LYS A 1 187 ? 10.033 38.251 45.652 1.00 40.03 187 LYS A N 1
ATOM 1430 C CA . LYS A 1 187 ? 8.774 38.474 44.946 1.00 40.03 187 LYS A CA 1
ATOM 1431 C C . LYS A 1 187 ? 8.286 39.869 45.315 1.00 40.03 187 LYS A C 1
ATOM 1433 O O . LYS A 1 187 ? 7.894 40.117 46.450 1.00 40.03 187 LYS A O 1
ATOM 1438 N N . HIS A 1 188 ? 8.314 40.765 44.343 1.00 34.66 188 HIS A N 1
ATOM 1439 C CA . HIS A 1 188 ? 7.641 42.054 44.373 1.00 34.66 188 HIS A CA 1
ATOM 1440 C C . HIS A 1 188 ? 7.301 42.389 42.916 1.00 34.66 188 HIS A C 1
ATOM 1442 O O . HIS A 1 188 ? 8.152 42.202 42.057 1.00 34.66 188 HIS A O 1
ATOM 1448 N N . LEU A 1 189 ? 6.140 42.891 42.522 1.00 35.69 189 LEU A N 1
ATOM 1449 C CA . LEU A 1 189 ? 4.763 42.836 43.002 1.00 35.69 189 LEU A CA 1
ATOM 1450 C C . LEU A 1 189 ? 3.963 43.582 41.900 1.00 35.69 189 LEU A C 1
ATOM 1452 O O . LEU A 1 189 ? 4.491 44.499 41.285 1.00 35.69 189 LEU A O 1
ATOM 1456 N N . MET A 1 190 ? 2.708 43.173 41.706 1.00 29.67 190 MET A N 1
ATOM 1457 C CA . MET A 1 190 ? 1.552 43.886 41.127 1.00 29.67 190 MET A CA 1
ATOM 1458 C C . MET A 1 190 ? 1.562 44.563 39.727 1.00 29.67 190 MET A C 1
ATOM 1460 O O . MET A 1 190 ? 2.272 45.523 39.473 1.00 29.67 190 MET A O 1
ATOM 1464 N N . MET A 1 191 ? 0.536 44.146 38.956 1.00 31.53 191 MET A N 1
ATOM 1465 C CA . MET A 1 191 ? -0.581 44.974 38.439 1.00 31.53 191 MET A CA 1
ATOM 1466 C C . MET A 1 191 ? -0.370 45.767 37.143 1.00 31.53 191 MET A C 1
ATOM 1468 O O . MET A 1 191 ? 0.295 46.788 37.133 1.00 31.53 191 MET A O 1
ATOM 1472 N N . GLU A 1 192 ? -1.037 45.331 36.069 1.00 31.16 192 GLU A N 1
ATOM 1473 C CA . GLU A 1 192 ? -2.245 45.981 35.524 1.00 31.16 192 GLU A CA 1
ATOM 1474 C C . GLU A 1 192 ? -2.798 45.192 34.318 1.00 31.16 192 GLU A C 1
ATOM 1476 O O . GLU A 1 192 ? -2.047 44.674 33.495 1.00 31.16 192 GLU A O 1
ATOM 1481 N N . THR A 1 193 ? -4.127 45.117 34.214 1.00 40.25 193 THR A N 1
ATOM 1482 C CA . THR A 1 193 ? -4.868 44.797 32.979 1.00 40.25 193 THR A CA 1
ATOM 1483 C C . THR A 1 193 ? -5.481 46.110 32.500 1.00 40.25 193 THR A C 1
ATOM 1485 O O . THR A 1 193 ? -6.020 46.831 33.340 1.00 40.25 193 THR A O 1
ATOM 1488 N N . PRO A 1 194 ? -5.454 46.436 31.196 1.00 35.34 194 PRO A N 1
ATOM 1489 C CA . PRO A 1 194 ? -6.731 46.499 30.465 1.00 35.34 194 PRO A CA 1
ATOM 1490 C C . PRO A 1 194 ? -6.640 46.102 28.968 1.00 35.34 194 PRO A C 1
ATOM 1492 O O . PRO A 1 194 ? -5.685 46.415 28.268 1.00 35.34 194 PRO A O 1
ATOM 1495 N N . VAL A 1 195 ? -7.692 45.450 28.463 1.00 39.78 195 VAL A N 1
ATOM 1496 C CA . VAL A 1 195 ? -8.097 45.380 27.032 1.00 39.78 195 VAL A CA 1
ATOM 1497 C C . VAL A 1 195 ? -9.018 46.603 26.806 1.00 39.78 195 VAL A C 1
ATOM 1499 O O . VAL A 1 195 ? -9.746 46.880 27.768 1.00 39.78 195 VAL A O 1
ATOM 1502 N N . PRO A 1 196 ? -9.065 47.351 25.664 1.00 41.62 196 PRO A N 1
ATOM 1503 C CA . PRO A 1 196 ? -9.363 46.856 24.301 1.00 41.62 196 PRO A CA 1
ATOM 1504 C C . PRO A 1 196 ? -8.821 47.677 23.086 1.00 41.62 196 PRO A C 1
ATOM 1506 O O . PRO A 1 196 ? -8.173 48.701 23.243 1.00 41.62 196 PRO A O 1
ATOM 1509 N N . GLU A 1 197 ? -9.190 47.221 21.873 1.00 30.25 197 GLU A N 1
ATOM 1510 C CA . GLU A 1 197 ? -9.577 48.023 20.676 1.00 30.25 197 GLU A CA 1
ATOM 1511 C C . GLU A 1 197 ? -8.734 47.945 19.358 1.00 30.25 197 GLU A C 1
ATOM 1513 O O . GLU A 1 197 ? -7.701 48.578 19.198 1.00 30.25 197 GLU A O 1
ATOM 1518 N N . VAL A 1 198 ? -9.236 47.117 18.418 1.00 33.88 198 VAL A N 1
ATOM 1519 C CA . VAL A 1 198 ? -9.580 47.313 16.975 1.00 33.88 198 VAL A CA 1
ATOM 1520 C C . VAL A 1 198 ? -8.628 47.993 15.937 1.00 33.88 198 VAL A C 1
ATOM 1522 O O . VAL A 1 198 ? -8.426 49.200 15.951 1.00 33.88 198 VAL A O 1
ATOM 1525 N N . SER A 1 199 ? -8.327 47.200 14.876 1.00 37.88 199 SER A N 1
ATOM 1526 C CA . SER A 1 199 ? -8.075 47.505 13.426 1.00 37.88 199 SER A CA 1
ATOM 1527 C C . SER A 1 199 ? -6.737 48.127 12.961 1.00 37.88 199 SER A C 1
ATOM 1529 O O . SER A 1 199 ? -6.051 48.728 13.779 1.00 37.88 199 SER A O 1
ATOM 1531 N N . PRO A 1 200 ? -6.356 48.084 11.649 1.00 43.84 200 PRO A N 1
ATOM 1532 C CA . PRO A 1 200 ? -6.933 47.402 10.465 1.00 43.84 200 PRO A CA 1
ATOM 1533 C C . PRO A 1 200 ? -5.905 46.557 9.656 1.00 43.84 200 PRO A C 1
ATOM 1535 O O . PRO A 1 200 ? -4.706 46.818 9.696 1.00 43.84 200 PRO A O 1
ATOM 1538 N N . LEU A 1 201 ? -6.359 45.607 8.823 1.00 38.53 201 LEU A N 1
ATOM 1539 C CA . LEU A 1 201 ? -5.559 45.142 7.677 1.00 38.53 201 LEU A CA 1
ATOM 1540 C C . LEU A 1 201 ? -6.225 45.515 6.354 1.00 38.53 201 LEU A C 1
ATOM 1542 O O . LEU A 1 201 ? -7.403 45.275 6.103 1.00 38.53 201 LEU A O 1
ATOM 1546 N N . GLN A 1 202 ? -5.390 46.166 5.562 1.00 38.06 202 GLN A N 1
ATOM 1547 C CA . GLN A 1 202 ? -5.590 46.862 4.311 1.00 38.06 202 GLN A CA 1
ATOM 1548 C C . GLN A 1 202 ? -5.328 45.904 3.143 1.00 38.06 202 GLN A C 1
ATOM 1550 O O . GLN A 1 202 ? -4.382 45.120 3.204 1.00 38.06 202 GLN A O 1
ATOM 1555 N N . GLY A 1 203 ? -6.114 46.014 2.066 1.00 36.12 203 GLY A N 1
ATOM 1556 C CA . GLY A 1 203 ? -5.710 45.516 0.746 1.00 36.12 203 GLY A CA 1
ATOM 1557 C C . GLY A 1 203 ? -6.805 44.868 -0.101 1.00 36.12 203 GLY A C 1
ATOM 1558 O O . GLY A 1 203 ? -6.762 43.663 -0.315 1.00 36.12 203 GLY A O 1
ATOM 1559 N N . VAL A 1 204 ? -7.734 45.664 -0.641 1.00 39.94 204 VAL A N 1
ATOM 1560 C CA . VAL A 1 204 ? -8.478 45.337 -1.874 1.00 39.94 204 VAL A CA 1
ATOM 1561 C C . VAL A 1 204 ? -8.566 46.599 -2.729 1.00 39.94 204 VAL A C 1
ATOM 1563 O O . VAL A 1 204 ? -9.167 47.573 -2.289 1.00 39.94 204 VAL A O 1
ATOM 1566 N N . THR A 1 205 ? -7.972 46.536 -3.919 1.00 43.53 205 THR A N 1
ATOM 1567 C CA . THR A 1 205 ? -8.338 47.222 -5.180 1.00 43.53 205 THR A CA 1
ATOM 1568 C C . THR A 1 205 ? -7.395 46.636 -6.238 1.00 43.53 205 THR A C 1
ATOM 1570 O O . THR A 1 205 ? -6.191 46.586 -5.990 1.00 43.53 205 THR A O 1
ATOM 1573 N N . GLU A 1 206 ? -7.929 45.851 -7.175 1.00 42.53 206 GLU A N 1
ATOM 1574 C CA . GLU A 1 206 ? -8.290 46.242 -8.561 1.00 42.53 206 GLU A CA 1
ATOM 1575 C C . GLU A 1 206 ? -7.091 46.250 -9.518 1.00 42.53 206 GLU A C 1
ATOM 1577 O O . GLU A 1 206 ? -6.143 47.033 -9.293 1.00 42.53 206 GLU A O 1
#